Protein AF-A0A3R6ZHD9-F1 (afdb_monomer_lite)

Radius of gyration: 26.88 Å; chains: 1; bounding box: 120×59×54 Å

Foldseek 3Di:
DDDDDDDDDDDDDDDDDDDDDPPVPPPPLFWWKWWADPNAIDTFASVQSVQLVPDPDQDWDQGPQRQWTARSPVQFIAGDQDGDDRTGMDTAQKWFQFPVRGIDGFHPVLRVVLVVLVVVDDQVDEFEECFAEEEPRSPRHYDHDDGDDPSRVVNNVSVCPTPDNVPGHTPYMYRGDPVQQDDPPDPDDDDPVDDDPRLQQADAPAEAEQEDDPVLVVCVVVVHPDHLVVVQVVCQVVVSVCCVPPPVVDSYHYHYHYDDCPVVVVVVD

Structure (mmCIF, N/CA/C/O backbone):
data_AF-A0A3R6ZHD9-F1
#
_entry.id   AF-A0A3R6ZHD9-F1
#
loop_
_atom_site.group_PDB
_atom_site.id
_atom_site.type_symbol
_atom_site.label_atom_id
_atom_site.label_alt_id
_atom_site.label_comp_id
_atom_site.label_asym_id
_atom_site.label_entity_id
_atom_site.label_seq_id
_atom_site.pdbx_PDB_ins_code
_atom_site.Cartn_x
_atom_site.Cartn_y
_atom_site.Cartn_z
_atom_site.occupancy
_atom_site.B_iso_or_equiv
_atom_site.auth_seq_id
_atom_site.auth_comp_id
_atom_site.auth_asym_id
_atom_site.auth_atom_id
_atom_site.pdbx_PDB_model_num
ATOM 1 N N . MET A 1 1 ? 83.302 -43.443 5.321 1.00 40.09 1 MET A N 1
ATOM 2 C CA . MET A 1 1 ? 82.530 -43.043 4.125 1.00 40.09 1 MET A CA 1
ATOM 3 C C . MET A 1 1 ? 81.067 -43.078 4.537 1.00 40.09 1 MET A C 1
ATOM 5 O O . MET A 1 1 ? 80.685 -44.028 5.206 1.00 40.09 1 MET A O 1
ATOM 9 N N . ALA A 1 2 ? 80.362 -41.971 4.329 1.00 42.75 2 ALA A N 1
ATOM 10 C CA . ALA A 1 2 ? 79.193 -41.539 5.094 1.00 42.75 2 ALA A CA 1
ATOM 11 C C . ALA A 1 2 ? 77.931 -42.412 4.933 1.00 42.75 2 ALA A C 1
ATOM 13 O O . ALA A 1 2 ? 77.673 -42.948 3.858 1.00 42.75 2 ALA A O 1
ATOM 14 N N . LEU A 1 3 ? 77.154 -42.490 6.018 1.00 42.88 3 LEU A N 1
ATOM 15 C CA . LEU A 1 3 ? 75.746 -42.896 6.050 1.00 42.88 3 LEU A CA 1
ATOM 16 C C . LEU A 1 3 ? 74.874 -41.751 5.502 1.00 42.88 3 LEU A C 1
ATOM 18 O O . LEU A 1 3 ? 75.178 -40.599 5.823 1.00 42.88 3 LEU A O 1
ATOM 22 N N . PRO A 1 4 ? 73.784 -42.019 4.764 1.00 49.56 4 PRO A N 1
ATOM 23 C CA . PRO A 1 4 ? 72.719 -41.048 4.585 1.00 49.56 4 PRO A CA 1
ATOM 24 C C . PRO A 1 4 ? 71.604 -41.271 5.619 1.00 49.56 4 PRO A C 1
ATOM 26 O O . PRO A 1 4 ? 71.121 -42.387 5.808 1.00 49.56 4 PRO A O 1
ATOM 29 N N . GLU A 1 5 ? 71.219 -40.183 6.284 1.00 42.34 5 GLU A N 1
ATOM 30 C CA . GLU A 1 5 ? 69.957 -40.055 7.011 1.00 42.34 5 GLU A CA 1
ATOM 31 C C . GLU A 1 5 ? 68.801 -39.902 6.014 1.00 42.34 5 GLU A C 1
ATOM 33 O O . GLU A 1 5 ? 68.860 -39.048 5.132 1.00 42.34 5 GLU A O 1
ATOM 38 N N . GLU A 1 6 ? 67.734 -40.682 6.183 1.00 41.25 6 GLU A N 1
ATOM 39 C CA . GLU A 1 6 ? 66.439 -40.432 5.543 1.00 41.25 6 GLU A CA 1
ATOM 40 C C . GLU A 1 6 ? 65.404 -40.182 6.645 1.00 41.25 6 GLU A C 1
ATOM 42 O O . GLU A 1 6 ? 65.188 -41.005 7.539 1.00 41.25 6 GLU A O 1
ATOM 47 N N . GLY A 1 7 ? 64.846 -38.973 6.607 1.00 40.12 7 GLY A N 1
ATOM 48 C CA . GLY A 1 7 ? 64.021 -38.379 7.647 1.00 40.12 7 GLY A CA 1
ATOM 49 C C . GLY A 1 7 ? 62.592 -38.912 7.695 1.00 40.12 7 GLY A C 1
ATOM 50 O O . GLY A 1 7 ? 61.973 -39.243 6.686 1.00 40.12 7 GLY A O 1
ATOM 51 N N . GLY A 1 8 ? 62.050 -38.939 8.912 1.00 36.53 8 GLY A N 1
ATOM 52 C CA . GLY A 1 8 ? 60.644 -39.208 9.176 1.00 36.53 8 GLY A CA 1
ATOM 53 C C . GLY A 1 8 ? 59.749 -38.099 8.624 1.00 36.53 8 GLY A C 1
ATOM 54 O O . GLY A 1 8 ? 59.829 -36.950 9.054 1.00 36.53 8 GLY A O 1
ATOM 55 N N . ALA A 1 9 ? 58.864 -38.462 7.697 1.00 39.62 9 ALA A N 1
ATOM 56 C CA . ALA A 1 9 ? 57.775 -37.608 7.250 1.00 39.62 9 ALA A CA 1
ATOM 57 C C . ALA A 1 9 ? 56.598 -37.718 8.232 1.00 39.62 9 ALA A C 1
ATOM 59 O O . ALA A 1 9 ? 55.962 -38.764 8.374 1.00 39.62 9 ALA A O 1
ATOM 60 N N . THR A 1 10 ? 56.318 -36.618 8.921 1.00 41.25 10 THR A N 1
ATOM 61 C CA . THR A 1 10 ? 55.117 -36.394 9.723 1.00 41.25 10 THR A CA 1
ATOM 62 C C . THR A 1 10 ? 53.888 -36.297 8.813 1.00 41.25 10 THR A C 1
ATOM 64 O O . THR A 1 10 ? 53.831 -35.484 7.893 1.00 41.25 10 THR A O 1
ATOM 67 N N . VAL A 1 11 ? 52.881 -37.134 9.073 1.00 41.12 11 VAL A N 1
ATOM 68 C CA . VAL A 1 11 ? 51.584 -37.105 8.381 1.00 41.12 11 VAL A CA 1
ATOM 69 C C . VAL A 1 11 ? 50.807 -35.871 8.850 1.00 41.12 11 VAL A C 1
ATOM 71 O O . VAL A 1 11 ? 50.281 -35.841 9.961 1.00 41.12 11 VAL A O 1
ATOM 74 N N . GLY A 1 12 ? 50.773 -34.830 8.017 1.00 34.94 12 GLY A N 1
ATOM 75 C CA . GLY A 1 12 ? 49.955 -33.636 8.230 1.00 34.94 12 GLY A CA 1
ATOM 76 C C . GLY A 1 12 ? 48.475 -33.921 7.966 1.00 34.94 12 GLY A C 1
ATOM 77 O O . GLY A 1 12 ? 48.117 -34.451 6.915 1.00 34.94 12 GLY A O 1
ATOM 78 N N . ALA A 1 13 ? 47.619 -33.575 8.927 1.00 41.72 13 ALA A N 1
ATOM 79 C CA . ALA A 1 13 ? 46.166 -33.623 8.788 1.00 41.72 13 ALA A CA 1
ATOM 80 C C . ALA A 1 13 ? 45.682 -32.715 7.632 1.00 41.72 13 ALA A C 1
ATOM 82 O O . ALA A 1 13 ? 46.281 -31.662 7.396 1.00 41.72 13 ALA A O 1
ATOM 83 N N . PRO A 1 14 ? 44.602 -33.084 6.916 1.00 42.72 14 PRO A N 1
ATOM 84 C CA . PRO A 1 14 ? 44.069 -32.262 5.835 1.00 42.72 14 PRO A CA 1
ATOM 85 C C . PRO A 1 14 ? 43.510 -30.938 6.385 1.00 42.72 14 PRO A C 1
ATOM 87 O O . PRO A 1 14 ? 42.954 -30.919 7.488 1.00 42.72 14 PRO A O 1
ATOM 90 N N . PRO A 1 15 ? 43.630 -29.822 5.642 1.00 42.91 15 PRO A N 1
ATOM 91 C CA . PRO A 1 15 ? 43.093 -28.543 6.081 1.00 42.91 15 PRO A CA 1
ATOM 92 C C . PRO A 1 15 ? 41.564 -28.614 6.165 1.00 42.91 15 PRO A C 1
ATOM 94 O O . PRO A 1 15 ? 40.883 -28.944 5.193 1.00 42.91 15 PRO A O 1
ATOM 97 N N . LEU A 1 16 ? 41.040 -28.297 7.351 1.00 42.31 16 LEU A N 1
ATOM 98 C CA . LEU A 1 16 ? 39.618 -28.089 7.608 1.00 42.31 16 LEU A CA 1
ATOM 99 C C . LEU A 1 16 ? 39.090 -27.015 6.651 1.00 42.31 16 LEU A C 1
ATOM 101 O O . LEU A 1 16 ? 39.612 -25.900 6.604 1.00 42.31 16 LEU A O 1
ATOM 105 N N . SER A 1 17 ? 38.065 -27.365 5.875 1.00 43.75 17 SER A N 1
ATOM 106 C CA . SER A 1 17 ? 37.346 -26.426 5.017 1.00 43.75 17 SER A CA 1
ATOM 107 C C . SER A 1 17 ? 36.811 -25.255 5.854 1.00 43.75 17 SER A C 1
ATOM 109 O O . SER A 1 17 ? 36.357 -25.483 6.980 1.00 43.75 17 SER A O 1
ATOM 111 N N . PRO A 1 18 ? 36.848 -24.009 5.346 1.00 49.88 18 PRO A N 1
ATOM 112 C CA . PRO A 1 18 ? 36.269 -22.883 6.064 1.00 49.88 18 PRO A CA 1
ATOM 113 C C . PRO A 1 18 ? 34.772 -23.138 6.310 1.00 49.88 18 PRO A C 1
ATOM 115 O O . PRO A 1 18 ? 34.117 -23.751 5.459 1.00 49.88 18 PRO A O 1
ATOM 118 N N . PRO A 1 19 ? 34.221 -22.703 7.461 1.00 42.06 19 PRO A N 1
ATOM 119 C CA . PRO A 1 19 ? 32.799 -22.831 7.737 1.00 42.06 19 PRO A CA 1
ATOM 120 C C . PRO A 1 19 ? 32.032 -22.178 6.595 1.00 42.06 19 PRO A C 1
ATOM 122 O O . PRO A 1 19 ? 32.333 -21.045 6.213 1.00 42.06 19 PRO A O 1
ATOM 125 N N . GLY A 1 20 ? 31.104 -22.950 6.024 1.00 36.59 20 GLY A N 1
ATOM 126 C CA . GLY A 1 20 ? 30.320 -22.560 4.867 1.00 36.59 20 GLY A CA 1
ATOM 127 C C . GLY A 1 20 ? 29.834 -21.133 5.033 1.00 36.59 20 GLY A C 1
ATOM 128 O O . GLY A 1 20 ? 29.169 -20.805 6.016 1.00 36.59 20 GLY A O 1
ATOM 129 N N . THR A 1 21 ? 30.206 -20.280 4.080 1.00 38.03 21 THR A N 1
ATOM 130 C CA . THR A 1 21 ? 29.507 -19.027 3.857 1.00 38.03 21 THR A CA 1
ATOM 131 C C . THR A 1 21 ? 28.039 -19.397 3.786 1.00 38.03 21 THR A C 1
ATOM 133 O O . THR A 1 21 ? 27.615 -20.084 2.858 1.00 38.03 21 THR A O 1
ATOM 136 N N . VAL A 1 22 ? 27.285 -19.013 4.814 1.00 39.31 22 VAL A N 1
ATOM 137 C CA . VAL A 1 22 ? 25.837 -18.981 4.729 1.00 39.31 22 VAL A CA 1
ATOM 138 C C . VAL A 1 22 ? 25.586 -18.042 3.563 1.00 39.31 22 VAL A C 1
ATOM 140 O O . VAL A 1 22 ? 25.806 -16.835 3.673 1.00 39.31 22 VAL A O 1
ATOM 143 N N . VAL A 1 23 ? 25.265 -18.611 2.403 1.00 36.34 23 VAL A N 1
ATOM 144 C CA . VAL A 1 23 ? 24.613 -17.862 1.342 1.00 36.34 23 VAL A CA 1
ATOM 145 C C . VAL A 1 23 ? 23.370 -17.340 2.035 1.00 36.34 23 VAL A C 1
ATOM 147 O O . VAL A 1 23 ? 22.510 -18.127 2.426 1.00 36.34 23 VAL A O 1
ATOM 150 N N . VAL A 1 24 ? 23.378 -16.046 2.358 1.00 36.00 24 VAL A N 1
ATOM 151 C CA . VAL A 1 24 ? 22.202 -15.364 2.883 1.00 36.00 24 VAL A CA 1
ATOM 152 C C . VAL A 1 24 ? 21.178 -15.540 1.782 1.00 36.00 24 VAL A C 1
ATOM 154 O O . VAL A 1 24 ? 21.336 -14.978 0.699 1.00 36.00 24 VAL A O 1
ATOM 157 N N . ASP A 1 25 ? 20.252 -16.461 2.030 1.00 35.00 25 ASP A N 1
ATOM 158 C CA . ASP A 1 25 ? 19.250 -16.864 1.067 1.00 35.00 25 ASP A CA 1
ATOM 159 C C . ASP A 1 25 ? 18.494 -15.613 0.622 1.00 35.00 25 ASP A C 1
ATOM 161 O O . ASP A 1 25 ? 18.235 -14.709 1.427 1.00 35.00 25 ASP A O 1
ATOM 165 N N . ASP A 1 26 ? 18.266 -15.561 -0.685 1.00 40.88 26 ASP A N 1
ATOM 166 C CA . ASP A 1 26 ? 17.696 -14.467 -1.462 1.00 40.88 26 ASP A CA 1
ATOM 167 C C . ASP A 1 26 ? 16.631 -13.735 -0.638 1.00 40.88 26 ASP A C 1
ATOM 169 O O . ASP A 1 26 ? 15.675 -14.354 -0.164 1.00 40.88 26 ASP A O 1
ATOM 173 N N . THR A 1 27 ? 16.796 -12.424 -0.414 1.00 48.38 27 THR A N 1
ATOM 174 C CA . THR A 1 27 ? 15.721 -11.615 0.166 1.00 48.38 27 THR A CA 1
ATOM 175 C C . THR A 1 27 ? 14.484 -11.899 -0.664 1.00 48.38 27 THR A C 1
ATOM 177 O O . THR A 1 27 ? 14.448 -11.496 -1.825 1.00 48.38 27 THR A O 1
ATOM 180 N N . SER A 1 28 ? 13.518 -12.625 -0.092 1.00 56.25 28 SER A N 1
ATOM 181 C CA . SER A 1 28 ? 12.279 -12.987 -0.771 1.00 56.25 28 SER A CA 1
ATOM 182 C C . SER A 1 28 ? 11.785 -11.766 -1.540 1.00 56.25 28 SER A C 1
ATOM 184 O O . SER A 1 28 ? 11.599 -10.686 -0.969 1.00 56.25 28 SER A O 1
ATOM 186 N N . LYS A 1 29 ? 11.688 -11.904 -2.863 1.00 82.19 29 LYS A N 1
ATOM 187 C CA . LYS A 1 29 ? 11.226 -10.850 -3.767 1.00 82.19 29 LYS A CA 1
ATOM 188 C C . LYS A 1 29 ? 9.734 -10.679 -3.538 1.00 82.19 29 LYS A C 1
ATOM 190 O O . LYS A 1 29 ? 8.919 -11.299 -4.213 1.00 82.19 29 LYS A O 1
ATOM 195 N N . VAL A 1 30 ? 9.382 -9.918 -2.507 1.00 90.44 30 VAL A N 1
ATOM 196 C CA . VAL A 1 30 ? 7.988 -9.725 -2.110 1.00 90.44 30 VAL A CA 1
ATOM 197 C C . VAL A 1 30 ? 7.333 -8.744 -3.059 1.00 90.44 30 VAL A C 1
ATOM 199 O O . VAL A 1 30 ? 7.844 -7.644 -3.278 1.00 90.44 30 VAL A O 1
ATOM 202 N N . ILE A 1 31 ? 6.187 -9.142 -3.602 1.00 93.81 31 ILE A N 1
ATOM 203 C CA . ILE A 1 31 ? 5.386 -8.273 -4.451 1.00 93.81 31 ILE A CA 1
ATOM 204 C C . ILE A 1 31 ? 4.483 -7.402 -3.574 1.00 93.81 31 ILE A C 1
ATOM 206 O O . ILE A 1 31 ? 3.742 -7.932 -2.747 1.00 93.81 31 ILE A O 1
ATOM 210 N N . PRO A 1 32 ? 4.541 -6.070 -3.718 1.00 95.06 32 PRO A N 1
ATOM 211 C CA . PRO A 1 32 ? 3.677 -5.164 -2.978 1.00 95.06 32 PRO A CA 1
ATOM 212 C C . PRO A 1 32 ? 2.191 -5.382 -3.259 1.00 95.06 32 PRO A C 1
ATOM 214 O O . PRO A 1 32 ? 1.739 -5.408 -4.403 1.00 95.06 32 PRO A O 1
ATOM 217 N N . TRP A 1 33 ? 1.418 -5.420 -2.182 1.00 96.56 33 TRP A N 1
ATOM 218 C CA . TRP A 1 33 ? -0.020 -5.204 -2.208 1.00 96.56 33 TRP A CA 1
ATOM 219 C C . TRP A 1 33 ? -0.332 -3.848 -1.589 1.00 96.56 33 TRP A C 1
ATOM 221 O O . TRP A 1 33 ? 0.323 -3.411 -0.637 1.00 96.56 33 TRP A O 1
ATOM 231 N N . ALA A 1 34 ? -1.347 -3.180 -2.118 1.00 96.56 34 ALA A N 1
ATOM 232 C CA . ALA A 1 34 ? -1.772 -1.871 -1.659 1.00 96.56 34 ALA A CA 1
ATOM 233 C C . ALA A 1 34 ? -3.292 -1.761 -1.627 1.00 96.56 34 ALA A C 1
ATOM 235 O O . ALA A 1 34 ? -3.985 -2.455 -2.366 1.00 96.56 34 ALA A O 1
ATOM 236 N N . TYR A 1 35 ? -3.815 -0.846 -0.821 1.00 96.62 35 TYR A N 1
ATOM 237 C CA . TYR A 1 35 ? -5.236 -0.514 -0.812 1.00 96.62 35 TYR A CA 1
ATOM 238 C C . TYR A 1 35 ? -5.459 0.994 -0.820 1.00 96.62 35 TYR A C 1
ATOM 240 O O . TYR A 1 35 ? -4.603 1.761 -0.368 1.00 96.62 35 TYR A O 1
ATOM 248 N N . MET A 1 36 ? -6.604 1.426 -1.354 1.00 94.31 36 MET A N 1
ATOM 249 C CA . MET A 1 36 ? -6.955 2.843 -1.434 1.00 94.31 36 MET A CA 1
ATOM 250 C C . MET A 1 36 ? -8.041 3.196 -0.425 1.00 94.31 36 MET A C 1
ATOM 252 O O . MET A 1 36 ? -9.186 2.782 -0.565 1.00 94.31 36 MET A O 1
ATOM 256 N N . ARG A 1 37 ? -7.719 4.041 0.549 1.00 91.94 37 ARG A N 1
ATOM 257 C CA . ARG A 1 37 ? -8.674 4.533 1.545 1.00 91.94 37 ARG A CA 1
ATOM 258 C C . ARG A 1 37 ? -8.771 6.045 1.441 1.00 91.94 37 ARG A C 1
ATOM 260 O O . ARG A 1 37 ? -7.761 6.735 1.519 1.00 91.94 37 ARG A O 1
ATOM 267 N N . LYS A 1 38 ? -9.991 6.562 1.263 1.00 88.56 38 LYS A N 1
ATOM 268 C CA . LYS A 1 38 ? -10.277 8.011 1.185 1.00 88.56 38 LYS A CA 1
ATOM 269 C C . LYS A 1 38 ? -9.363 8.771 0.201 1.00 88.56 38 LYS A C 1
ATOM 271 O O . LYS A 1 38 ? -8.919 9.879 0.475 1.00 88.56 38 LYS A O 1
ATOM 276 N N . GLY A 1 39 ? -9.077 8.161 -0.952 1.00 89.12 39 GLY A N 1
ATOM 277 C CA . GLY A 1 39 ? -8.246 8.757 -2.007 1.00 89.12 39 GLY A CA 1
ATOM 278 C C . GLY A 1 39 ? -6.732 8.685 -1.773 1.00 89.12 39 GLY A C 1
ATOM 279 O O . GLY A 1 39 ? -5.974 9.214 -2.587 1.00 89.12 39 GLY A O 1
ATOM 280 N N . GLU A 1 40 ? -6.277 8.023 -0.708 1.00 90.12 40 GLU A N 1
ATOM 281 C CA . GLU A 1 40 ? -4.859 7.775 -0.443 1.00 90.12 40 GLU A CA 1
ATOM 282 C C . GLU A 1 40 ? -4.515 6.286 -0.555 1.00 90.12 40 GLU A C 1
ATOM 284 O O . GLU A 1 40 ? -5.308 5.421 -0.183 1.00 90.12 40 GLU A O 1
ATOM 289 N N . TRP A 1 41 ? -3.324 5.998 -1.085 1.00 93.56 41 TRP A N 1
ATOM 290 C CA . TRP A 1 41 ? -2.797 4.642 -1.228 1.00 93.56 41 TRP A CA 1
ATOM 291 C C . TRP A 1 41 ? -1.924 4.259 -0.039 1.00 93.56 41 TRP A C 1
ATOM 293 O O . TRP A 1 41 ? -1.040 5.017 0.365 1.00 93.56 41 TRP A O 1
ATOM 303 N N . PHE A 1 42 ? -2.129 3.043 0.453 1.00 93.56 42 PHE A N 1
ATOM 304 C CA . PHE A 1 42 ? -1.379 2.456 1.553 1.00 93.56 42 PHE A CA 1
ATOM 305 C C . PHE A 1 42 ? -0.796 1.122 1.096 1.00 93.56 42 PHE A C 1
ATOM 307 O O . PHE A 1 42 ? -1.534 0.252 0.638 1.00 93.56 42 PHE A O 1
ATOM 314 N N . ILE A 1 43 ? 0.525 0.971 1.200 1.00 94.81 43 ILE A N 1
ATOM 315 C CA . ILE A 1 43 ? 1.213 -0.298 0.932 1.00 94.81 43 ILE A CA 1
ATOM 316 C C . ILE A 1 43 ? 1.154 -1.145 2.203 1.00 94.81 43 ILE A C 1
ATOM 318 O O . ILE A 1 43 ? 1.479 -0.644 3.284 1.00 94.81 43 ILE A O 1
ATOM 322 N N . PHE A 1 44 ? 0.756 -2.409 2.082 1.00 94.69 44 PHE A N 1
ATOM 323 C CA . PHE A 1 44 ? 0.740 -3.332 3.213 1.00 94.69 44 PHE A CA 1
ATOM 324 C C . PHE A 1 44 ? 2.163 -3.643 3.710 1.00 94.69 44 PHE A C 1
ATOM 326 O O . PHE A 1 44 ? 3.175 -3.363 3.055 1.00 94.69 44 PHE A O 1
ATOM 333 N N . SER A 1 45 ? 2.262 -4.212 4.914 1.00 91.62 45 SER A N 1
ATOM 334 C CA . SER A 1 45 ? 3.558 -4.656 5.432 1.00 91.62 45 SER A CA 1
ATOM 335 C C . SER A 1 45 ? 4.136 -5.790 4.574 1.00 91.62 45 SER A C 1
ATOM 337 O O . SER A 1 45 ? 3.398 -6.452 3.844 1.00 91.62 45 SER A O 1
ATOM 339 N N . LYS A 1 46 ? 5.456 -6.014 4.655 1.00 91.25 46 LYS A N 1
ATOM 340 C CA . LYS A 1 46 ? 6.126 -7.087 3.901 1.00 91.25 46 LYS A CA 1
ATOM 341 C C . LYS A 1 46 ? 5.476 -8.449 4.183 1.00 91.25 46 LYS A C 1
ATOM 343 O O . LYS A 1 46 ? 5.127 -9.153 3.246 1.00 91.25 46 LYS A O 1
ATOM 348 N N . GLU A 1 47 ? 5.254 -8.749 5.462 1.00 91.12 47 GLU A N 1
ATOM 349 C CA . GLU A 1 47 ? 4.612 -9.982 5.936 1.00 91.12 47 GLU A CA 1
ATOM 350 C C . GLU A 1 47 ? 3.180 -10.121 5.401 1.00 91.12 47 GLU A C 1
ATOM 352 O O . GLU A 1 47 ? 2.811 -11.163 4.867 1.00 91.12 47 GLU A O 1
ATOM 357 N N . ASP A 1 48 ? 2.375 -9.056 5.484 1.00 94.06 48 ASP A N 1
ATOM 358 C CA . ASP A 1 48 ? 1.008 -9.095 4.956 1.00 94.06 48 ASP A CA 1
ATOM 359 C C . ASP A 1 48 ? 1.020 -9.327 3.432 1.00 94.06 48 ASP A C 1
ATOM 361 O O . ASP A 1 48 ? 0.210 -10.097 2.928 1.00 94.06 48 ASP A O 1
ATOM 365 N N . CYS A 1 49 ? 1.957 -8.723 2.691 1.00 95.19 49 CYS A N 1
ATOM 366 C CA . CYS A 1 49 ? 2.102 -8.954 1.249 1.00 95.19 49 CYS A CA 1
ATOM 367 C C . CYS A 1 49 ? 2.501 -10.401 0.924 1.00 95.19 49 CYS A C 1
ATOM 369 O O . CYS A 1 49 ? 1.963 -10.980 -0.016 1.00 95.19 49 CYS A O 1
ATOM 371 N N . GLU A 1 50 ? 3.405 -11.004 1.701 1.00 93.31 50 GLU A N 1
ATOM 372 C CA . GLU A 1 50 ? 3.770 -12.421 1.563 1.00 93.31 50 GLU A CA 1
ATOM 373 C C . GLU A 1 50 ? 2.560 -13.333 1.809 1.00 93.31 50 GLU A C 1
ATOM 375 O O . GLU A 1 50 ? 2.308 -14.250 1.026 1.00 93.31 50 GLU A O 1
ATOM 380 N N . ASN A 1 51 ? 1.761 -13.040 2.839 1.00 93.38 51 ASN A N 1
ATOM 381 C CA . ASN A 1 51 ? 0.539 -13.785 3.147 1.00 93.38 51 ASN A CA 1
ATOM 382 C C . ASN A 1 51 ? -0.523 -13.644 2.045 1.00 93.38 51 ASN A C 1
ATOM 384 O O . ASN A 1 51 ? -1.200 -14.618 1.709 1.00 93.38 51 ASN A O 1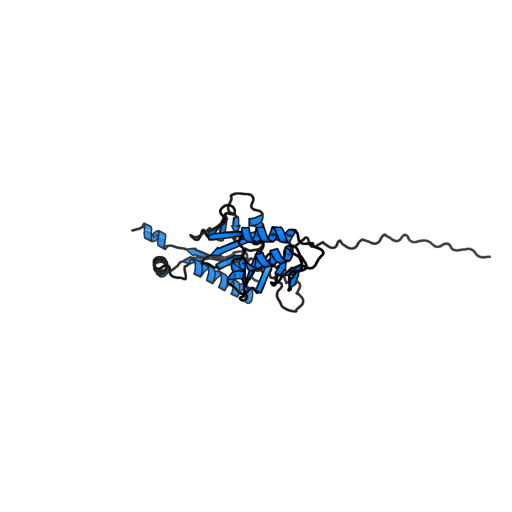
ATOM 388 N N . LEU A 1 52 ? -0.656 -12.449 1.463 1.00 95.12 52 LEU A N 1
ATOM 389 C CA . LEU A 1 52 ? -1.566 -12.187 0.347 1.00 95.12 52 LEU A CA 1
ATOM 390 C C . LEU A 1 52 ? -1.145 -12.936 -0.922 1.00 95.12 52 LEU A C 1
ATOM 392 O O . LEU A 1 52 ? -1.986 -13.588 -1.536 1.00 95.12 52 LEU A O 1
ATOM 396 N N . GLU A 1 53 ? 0.144 -12.915 -1.283 1.00 93.75 53 GLU A N 1
ATOM 397 C CA . GLU A 1 53 ? 0.674 -13.695 -2.416 1.00 93.75 53 GLU A CA 1
ATOM 398 C C . GLU A 1 53 ? 0.535 -15.208 -2.199 1.00 93.75 53 GLU A C 1
ATOM 400 O O . GLU A 1 53 ? 0.280 -15.959 -3.141 1.00 93.75 53 GLU A O 1
ATOM 405 N N . ALA A 1 54 ? 0.692 -15.679 -0.959 1.00 91.81 54 ALA A N 1
ATOM 406 C CA . ALA A 1 54 ? 0.553 -17.091 -0.619 1.00 91.81 54 ALA A CA 1
ATOM 407 C C . ALA A 1 54 ? -0.909 -17.572 -0.592 1.00 91.81 54 ALA A C 1
ATOM 409 O O . ALA A 1 54 ? -1.151 -18.783 -0.533 1.00 91.81 54 ALA A O 1
ATOM 410 N N . CYS A 1 55 ? -1.889 -16.663 -0.637 1.00 90.50 55 CYS A N 1
ATOM 411 C CA . CYS A 1 55 ? -3.299 -17.015 -0.575 1.00 90.50 55 CYS A CA 1
ATOM 412 C C . CYS A 1 55 ? -3.745 -17.757 -1.844 1.00 90.50 55 CYS A C 1
ATOM 414 O O . CYS A 1 55 ? -3.810 -17.201 -2.938 1.00 90.50 55 CYS A O 1
ATOM 416 N N . ARG A 1 56 ? -4.086 -19.041 -1.691 1.00 77.44 56 ARG A N 1
ATOM 417 C CA . ARG A 1 56 ? -4.587 -19.910 -2.775 1.00 77.44 56 ARG A CA 1
ATOM 418 C C . ARG A 1 56 ? -6.101 -20.127 -2.731 1.00 77.44 56 ARG A C 1
ATOM 420 O O . ARG A 1 56 ? -6.642 -20.846 -3.568 1.00 77.44 56 ARG A O 1
ATOM 427 N N . ASN A 1 57 ? -6.775 -19.539 -1.743 1.00 75.25 57 ASN A N 1
ATOM 428 C CA . ASN A 1 57 ? -8.156 -19.849 -1.383 1.00 75.25 57 ASN A CA 1
ATOM 429 C C . ASN A 1 57 ? -9.054 -18.619 -1.594 1.00 75.25 57 ASN A C 1
ATOM 431 O O . ASN A 1 57 ? -8.575 -17.495 -1.668 1.00 75.25 57 ASN A O 1
ATOM 435 N N . VAL A 1 58 ? -10.376 -18.817 -1.600 1.00 77.81 58 VAL A N 1
ATOM 436 C CA . VAL A 1 58 ? -11.368 -17.716 -1.577 1.00 77.81 58 VAL A CA 1
ATOM 437 C C . VAL A 1 58 ? -11.508 -17.106 -0.167 1.00 77.81 58 VAL A C 1
ATOM 439 O O . VAL A 1 58 ? -12.273 -16.174 0.042 1.00 77.81 58 VAL A O 1
ATOM 442 N N . MET A 1 59 ? -10.791 -17.636 0.829 1.00 87.81 59 MET A N 1
ATOM 443 C CA . MET A 1 59 ? -10.874 -17.135 2.201 1.00 87.81 59 MET A CA 1
ATOM 444 C C . MET A 1 59 ? -10.167 -15.780 2.332 1.00 87.81 59 MET A C 1
ATOM 446 O O . MET A 1 59 ? -9.044 -15.648 1.835 1.00 87.81 59 MET A O 1
ATOM 450 N N . PRO A 1 60 ? -10.782 -14.798 3.017 1.00 93.00 60 PRO A N 1
ATOM 451 C CA . PRO A 1 60 ? -10.131 -13.530 3.306 1.00 93.00 60 PRO A CA 1
ATOM 452 C C . PRO A 1 60 ? -8.837 -13.716 4.104 1.00 93.00 60 PRO A C 1
ATOM 454 O O . PRO A 1 60 ? -8.742 -14.578 4.981 1.00 93.00 60 PRO A O 1
ATOM 457 N N . VAL A 1 61 ? -7.842 -12.886 3.803 1.00 95.88 61 VAL A N 1
ATOM 458 C CA . VAL A 1 61 ? -6.570 -12.833 4.527 1.00 95.88 61 VAL A CA 1
ATOM 459 C C . VAL A 1 61 ? -6.631 -11.681 5.512 1.00 95.88 61 VAL A C 1
ATOM 461 O O . VAL A 1 61 ? -6.837 -10.534 5.122 1.00 95.88 61 VAL A O 1
ATOM 464 N N . VAL A 1 62 ? -6.433 -11.977 6.791 1.00 95.19 62 VAL A N 1
ATOM 465 C CA . VAL A 1 62 ? -6.354 -10.951 7.828 1.00 95.19 62 VAL A CA 1
ATOM 466 C C . VAL A 1 62 ? -4.991 -10.259 7.749 1.00 95.19 62 VAL A C 1
ATOM 468 O O . VAL A 1 62 ? -3.953 -10.916 7.758 1.00 95.19 62 VAL A O 1
ATOM 471 N N . VAL A 1 63 ? -4.999 -8.932 7.674 1.00 93.50 63 VAL A N 1
ATOM 472 C CA . VAL A 1 63 ? -3.815 -8.080 7.512 1.00 93.50 63 VAL A CA 1
ATOM 473 C C . VAL A 1 63 ? -3.825 -6.946 8.535 1.00 93.50 63 VAL A C 1
ATOM 475 O O . VAL A 1 63 ? -4.766 -6.792 9.318 1.00 93.50 63 VAL A O 1
ATOM 478 N N . ASP A 1 64 ? -2.759 -6.143 8.555 1.00 90.06 64 ASP A N 1
ATOM 479 C CA . ASP A 1 64 ? -2.665 -4.956 9.409 1.00 90.06 64 ASP A CA 1
ATOM 480 C C . ASP A 1 64 ? -2.923 -5.284 10.897 1.00 90.06 64 ASP A C 1
ATOM 482 O O . ASP A 1 64 ? -3.727 -4.651 11.576 1.00 90.06 64 ASP A O 1
ATOM 486 N N . GLN A 1 65 ? -2.249 -6.325 11.404 1.00 86.00 65 GLN A N 1
ATOM 487 C CA . GLN A 1 65 ? -2.366 -6.829 12.785 1.00 86.00 65 GLN A CA 1
ATOM 488 C C . GLN A 1 65 ? -3.794 -7.215 13.214 1.00 86.00 65 GLN A C 1
ATOM 490 O O . GLN A 1 65 ? -4.172 -7.013 14.366 1.00 86.00 65 GLN A O 1
ATOM 495 N N . GLY A 1 66 ? -4.611 -7.751 12.308 1.00 90.12 66 GLY A N 1
ATOM 496 C CA . GLY A 1 66 ? -5.966 -8.181 12.667 1.00 90.12 66 GLY A CA 1
ATOM 497 C C . GLY A 1 66 ? -7.055 -7.163 12.364 1.00 90.12 66 GLY A C 1
ATOM 498 O O . GLY A 1 66 ? -8.232 -7.491 12.455 1.00 90.12 66 GLY A O 1
ATOM 499 N N . ARG A 1 67 ? -6.684 -5.924 12.028 1.00 92.19 67 ARG A N 1
ATOM 500 C CA . ARG A 1 67 ? -7.642 -4.825 11.859 1.00 92.19 67 ARG A CA 1
ATOM 501 C C . ARG A 1 67 ? -8.451 -4.933 10.582 1.00 92.19 67 ARG A C 1
ATOM 503 O O . ARG A 1 67 ? -9.607 -4.513 10.557 1.00 92.19 67 ARG A O 1
ATOM 510 N N . LEU A 1 68 ? -7.817 -5.433 9.530 1.00 95.81 68 LEU A N 1
ATOM 511 C CA . LEU A 1 68 ? -8.364 -5.459 8.188 1.00 95.81 68 LEU A CA 1
ATOM 512 C C . LEU A 1 68 ? -8.367 -6.890 7.663 1.00 95.81 68 LEU A C 1
ATOM 514 O O . LEU A 1 68 ? -7.505 -7.695 8.012 1.00 95.81 68 LEU A O 1
ATOM 518 N N . GLU A 1 69 ? -9.303 -7.183 6.778 1.00 97.00 69 GLU A N 1
ATOM 519 C CA . GLU A 1 69 ? -9.340 -8.417 6.008 1.00 97.00 69 GLU A CA 1
ATOM 520 C C . GLU A 1 69 ? -9.384 -8.096 4.520 1.00 97.00 69 GLU A C 1
ATOM 522 O O . GLU A 1 69 ? -10.100 -7.194 4.082 1.00 97.00 69 GLU A O 1
ATOM 527 N N . VAL A 1 70 ? -8.587 -8.818 3.740 1.00 97.62 70 VAL A N 1
ATOM 528 C CA . VAL A 1 70 ? -8.491 -8.661 2.291 1.00 97.62 70 VAL A CA 1
ATOM 529 C C . VAL A 1 70 ? -9.120 -9.864 1.615 1.00 97.62 70 VAL A C 1
ATOM 531 O O . VAL A 1 70 ? -8.668 -10.997 1.789 1.00 97.62 70 VAL A O 1
ATOM 534 N N . SER A 1 71 ? -10.113 -9.606 0.771 1.00 95.75 71 SER A N 1
ATOM 535 C CA . SER A 1 71 ? -10.586 -10.575 -0.209 1.00 95.75 71 SER A CA 1
ATOM 536 C C . SER A 1 71 ? -9.713 -10.478 -1.459 1.00 95.75 71 SER A C 1
ATOM 538 O O . SER A 1 71 ? -9.857 -9.570 -2.280 1.00 95.75 71 SER A O 1
ATOM 540 N N . VAL A 1 72 ? -8.783 -11.425 -1.609 1.00 94.69 72 VAL A N 1
ATOM 541 C CA . VAL A 1 72 ? -7.872 -11.490 -2.768 1.00 94.69 72 VAL A CA 1
ATOM 542 C C . VAL A 1 72 ? -8.650 -11.696 -4.072 1.00 94.69 72 VAL A C 1
ATOM 544 O O . VAL A 1 72 ? -8.291 -11.132 -5.103 1.00 94.69 72 VAL A O 1
ATOM 547 N N . HIS A 1 73 ? -9.743 -12.464 -4.027 1.00 92.56 73 HIS A N 1
ATOM 548 C CA . HIS A 1 73 ? -10.594 -12.698 -5.193 1.00 92.56 73 HIS A CA 1
ATOM 549 C C . HIS A 1 73 ? -11.365 -11.439 -5.608 1.00 92.56 73 HIS A C 1
ATOM 551 O O . HIS A 1 73 ? -11.356 -11.075 -6.781 1.00 92.56 73 HIS A O 1
ATOM 557 N N . GLU A 1 74 ? -12.001 -10.761 -4.650 1.00 94.19 74 GLU A N 1
ATOM 558 C CA . GLU A 1 74 ? -12.833 -9.584 -4.933 1.00 94.19 74 GLU A CA 1
ATOM 559 C C . GLU A 1 74 ? -12.021 -8.294 -5.081 1.00 94.19 74 GLU A C 1
ATOM 561 O O . GLU A 1 74 ? -12.561 -7.284 -5.525 1.00 94.19 74 GLU A O 1
ATOM 566 N N . ARG A 1 75 ? -10.725 -8.322 -4.743 1.00 95.38 75 ARG A N 1
ATOM 567 C CA . ARG A 1 75 ? -9.834 -7.151 -4.740 1.00 95.38 75 ARG A CA 1
ATOM 568 C C . ARG A 1 75 ? -10.343 -6.047 -3.821 1.00 95.38 75 ARG A C 1
ATOM 570 O O . ARG A 1 75 ? -10.308 -4.863 -4.159 1.00 95.38 75 ARG A O 1
ATOM 577 N N . THR A 1 76 ? -10.785 -6.445 -2.634 1.00 96.88 76 THR A N 1
ATOM 578 C CA . THR A 1 76 ? -11.342 -5.547 -1.623 1.00 96.88 76 THR A CA 1
ATOM 579 C C . THR A 1 76 ? -10.688 -5.750 -0.263 1.00 96.88 76 THR A C 1
ATOM 581 O O . THR A 1 76 ? -10.206 -6.835 0.058 1.00 96.88 76 THR A O 1
ATOM 584 N N . VAL A 1 77 ? -10.667 -4.687 0.541 1.00 97.44 77 VAL A N 1
ATOM 585 C CA . VAL A 1 77 ? -10.301 -4.724 1.958 1.00 97.44 77 VAL A CA 1
ATOM 586 C C . VAL A 1 77 ? -11.396 -4.081 2.796 1.00 97.44 77 VAL A C 1
ATOM 588 O O . VAL A 1 77 ? -11.907 -3.016 2.440 1.00 97.44 77 VAL A O 1
ATOM 591 N N . SER A 1 78 ? -11.717 -4.710 3.919 1.00 97.06 78 SER A N 1
ATOM 592 C CA . SER A 1 78 ? -12.706 -4.232 4.885 1.00 97.06 78 SER A CA 1
ATOM 593 C C . SER A 1 78 ? -12.135 -4.294 6.294 1.00 97.06 78 SER A C 1
ATOM 595 O O . SER A 1 78 ? -11.208 -5.056 6.569 1.00 97.06 78 SER A O 1
ATOM 597 N N . ALA A 1 79 ? -12.668 -3.475 7.194 1.00 96.25 79 ALA A N 1
ATOM 598 C CA . ALA A 1 79 ? -12.334 -3.587 8.605 1.00 96.25 79 ALA A CA 1
ATOM 599 C C . ALA A 1 79 ? -13.027 -4.795 9.249 1.00 96.25 79 ALA A C 1
ATOM 601 O O . ALA A 1 79 ? -14.181 -5.090 8.951 1.00 96.25 79 ALA A O 1
ATOM 602 N N . VAL A 1 80 ? -12.324 -5.462 10.166 1.00 95.38 80 VAL A N 1
ATOM 603 C CA . VAL A 1 80 ? -12.819 -6.664 10.860 1.00 95.38 80 VAL A CA 1
ATOM 604 C C . VAL A 1 80 ? -13.735 -6.296 12.029 1.00 95.38 80 VAL A C 1
ATOM 606 O O . VAL A 1 80 ? -14.759 -6.933 12.258 1.00 95.38 80 VAL A O 1
ATOM 609 N N . PHE A 1 81 ? -13.373 -5.256 12.788 1.00 92.81 81 PHE A N 1
ATOM 610 C CA . PHE A 1 81 ? -14.037 -4.918 14.055 1.00 92.81 81 PHE A CA 1
ATOM 611 C C . PHE A 1 81 ? -14.976 -3.706 13.975 1.00 92.81 81 PHE A C 1
ATOM 613 O O . PHE A 1 81 ? -15.641 -3.386 14.957 1.00 92.81 81 PHE A O 1
ATOM 620 N N . TRP A 1 82 ? -15.029 -3.007 12.838 1.00 92.50 82 TRP A N 1
ATOM 621 C CA . TRP A 1 82 ? -15.908 -1.854 12.624 1.00 92.50 82 TRP A CA 1
ATOM 622 C C . TRP A 1 82 ? -16.415 -1.802 11.185 1.00 92.50 82 TRP A C 1
ATOM 624 O O . TRP A 1 82 ? -15.902 -2.484 10.304 1.00 92.50 82 TRP A O 1
ATOM 634 N N . LYS A 1 83 ? -17.431 -0.972 10.933 1.00 88.75 83 LYS A N 1
ATOM 635 C CA . LYS A 1 83 ? -17.970 -0.763 9.585 1.00 88.75 83 LYS A CA 1
ATOM 636 C C . LYS A 1 83 ? -17.078 0.207 8.815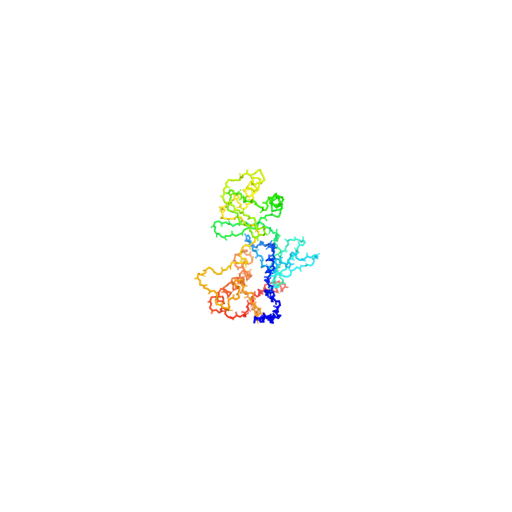 1.00 88.75 83 LYS A C 1
ATOM 638 O O . LYS A 1 83 ? -17.160 1.419 9.003 1.00 88.75 83 LYS A O 1
ATOM 643 N N . GLU A 1 84 ? -16.226 -0.324 7.952 1.00 89.75 84 GLU A N 1
ATOM 644 C CA . GLU A 1 84 ? -15.438 0.463 7.009 1.00 89.75 84 GLU A CA 1
ATOM 645 C C . GLU A 1 84 ? -15.020 -0.390 5.805 1.00 89.75 84 GLU A C 1
ATOM 647 O O . GLU A 1 84 ? -14.679 -1.562 5.955 1.00 89.75 84 GLU A O 1
ATOM 652 N N . GLY A 1 85 ? -15.019 0.226 4.619 1.00 91.12 85 GLY A N 1
ATOM 653 C CA . GLY A 1 85 ? -14.834 -0.469 3.349 1.00 91.12 85 GLY A CA 1
ATOM 654 C C . GLY A 1 85 ? -16.168 -0.947 2.751 1.00 91.12 85 GLY A C 1
ATOM 655 O O . GLY A 1 85 ? -17.234 -0.530 3.215 1.00 91.12 85 GLY A O 1
ATOM 656 N N . PRO A 1 86 ? -16.130 -1.780 1.700 1.00 96.25 86 PRO A N 1
ATOM 657 C CA . PRO A 1 86 ? -14.924 -2.305 1.066 1.00 96.25 86 PRO A CA 1
ATOM 658 C C . PRO A 1 86 ? -14.157 -1.221 0.298 1.00 96.25 86 PRO A C 1
ATOM 660 O O . PRO A 1 86 ? -14.736 -0.397 -0.409 1.00 96.25 86 PRO A O 1
ATOM 663 N N . TYR A 1 87 ? -12.836 -1.233 0.427 1.00 96.88 87 TYR A N 1
ATOM 664 C CA . TYR A 1 87 ? -11.924 -0.387 -0.339 1.00 96.88 87 TYR A CA 1
ATOM 665 C C . TYR A 1 87 ? -11.169 -1.211 -1.382 1.00 96.88 87 TYR A C 1
ATOM 667 O O . TYR A 1 87 ? -10.884 -2.378 -1.119 1.00 96.88 87 TYR A O 1
ATOM 675 N N . PRO A 1 88 ? -10.812 -0.641 -2.547 1.00 97.38 88 PRO A N 1
ATOM 676 C CA . PRO A 1 88 ? -10.115 -1.390 -3.582 1.00 97.38 88 PRO A CA 1
ATOM 677 C C . PRO A 1 88 ? -8.692 -1.750 -3.144 1.00 97.38 88 PRO A C 1
ATOM 679 O O . PRO A 1 88 ? -7.976 -0.933 -2.553 1.00 97.38 88 PRO A O 1
ATOM 682 N N . VAL A 1 89 ? -8.292 -2.971 -3.487 1.00 97.19 89 VAL A N 1
ATOM 683 C CA . VAL A 1 89 ? -6.971 -3.558 -3.256 1.00 97.19 89 VAL A CA 1
ATOM 684 C C . VAL A 1 89 ? -6.320 -3.865 -4.596 1.00 97.19 89 VAL A C 1
ATOM 686 O O . VAL A 1 89 ? -6.976 -4.326 -5.526 1.00 97.19 89 VAL A O 1
ATOM 689 N N . ILE A 1 90 ? -5.017 -3.641 -4.687 1.00 96.62 90 ILE A N 1
ATOM 690 C CA . ILE A 1 90 ? -4.230 -3.892 -5.885 1.00 96.62 90 ILE A CA 1
ATOM 691 C C . ILE A 1 90 ? -2.944 -4.636 -5.532 1.00 96.62 90 ILE A C 1
ATOM 693 O O . ILE A 1 90 ? -2.267 -4.306 -4.557 1.00 96.62 90 ILE A O 1
ATOM 697 N N . ARG A 1 91 ? -2.606 -5.630 -6.348 1.00 95.62 91 ARG A N 1
ATOM 698 C CA . ARG A 1 91 ? -1.286 -6.260 -6.391 1.00 95.62 91 ARG A CA 1
ATOM 699 C C . ARG A 1 91 ? -0.448 -5.475 -7.385 1.00 95.62 91 ARG A C 1
ATOM 701 O O . ARG A 1 91 ? -0.894 -5.270 -8.502 1.00 95.62 91 ARG A O 1
ATOM 708 N N . THR A 1 92 ? 0.763 -5.049 -7.062 1.00 94.00 92 THR A N 1
ATOM 709 C CA . THR A 1 92 ? 1.577 -4.353 -8.064 1.00 94.00 92 THR A CA 1
ATOM 710 C C . THR A 1 92 ? 3.056 -4.622 -7.897 1.00 94.00 92 THR A C 1
ATOM 712 O O . THR A 1 92 ? 3.574 -4.685 -6.790 1.00 94.00 92 THR A O 1
ATOM 715 N N . GLU A 1 93 ? 3.749 -4.742 -9.021 1.00 95.06 93 GLU A N 1
ATOM 716 C CA . GLU A 1 93 ? 5.207 -4.872 -9.064 1.00 95.06 93 GLU A CA 1
ATOM 717 C C . GLU A 1 93 ? 5.874 -3.525 -9.347 1.00 95.06 93 GLU A C 1
ATOM 719 O O . GLU A 1 93 ? 7.073 -3.377 -9.139 1.00 95.06 93 GLU A O 1
ATOM 724 N N . TRP A 1 94 ? 5.097 -2.528 -9.777 1.00 96.62 94 TRP A N 1
ATOM 725 C CA . TRP A 1 94 ? 5.600 -1.234 -10.211 1.00 96.62 94 TRP A CA 1
ATOM 726 C C . TRP A 1 94 ? 4.961 -0.101 -9.427 1.00 96.62 94 TRP A C 1
ATOM 728 O O . TRP A 1 94 ? 3.741 0.005 -9.296 1.00 96.62 94 TRP A O 1
ATOM 738 N N . LEU A 1 95 ? 5.812 0.773 -8.909 1.00 96.44 95 LEU A N 1
ATOM 739 C CA . LEU A 1 95 ? 5.421 1.862 -8.032 1.00 96.44 95 LEU A CA 1
ATOM 740 C C . LEU A 1 95 ? 6.007 3.168 -8.548 1.00 96.44 95 LEU A C 1
ATOM 742 O O . LEU A 1 95 ? 7.191 3.263 -8.861 1.00 96.44 95 LEU A O 1
ATOM 746 N N . PHE A 1 96 ? 5.184 4.205 -8.588 1.00 96.06 96 PHE A N 1
ATOM 747 C CA . PHE A 1 96 ? 5.618 5.556 -8.903 1.00 96.06 96 PHE A CA 1
ATOM 748 C C . PHE A 1 96 ? 5.814 6.361 -7.630 1.00 96.06 96 PHE A C 1
ATOM 750 O O . PHE A 1 96 ? 4.874 6.561 -6.859 1.00 96.06 96 PHE A O 1
ATOM 757 N N . GLU A 1 97 ? 7.018 6.884 -7.433 1.00 95.38 97 GLU A N 1
ATOM 758 C CA . GLU A 1 97 ? 7.294 7.869 -6.402 1.00 95.38 97 GLU A CA 1
ATOM 759 C C . GLU A 1 97 ? 7.215 9.277 -6.997 1.00 95.38 97 GLU A C 1
ATOM 761 O O . GLU A 1 97 ? 7.955 9.664 -7.905 1.00 95.38 97 GLU A O 1
ATOM 766 N N . SER A 1 98 ? 6.304 10.081 -6.458 1.00 94.25 98 SER A N 1
ATOM 767 C CA . SER A 1 98 ? 6.212 11.502 -6.793 1.00 94.25 98 SER A CA 1
ATOM 768 C C . SER A 1 98 ? 7.372 12.303 -6.194 1.00 94.25 98 SER A C 1
ATOM 770 O O . SER A 1 98 ? 7.954 11.920 -5.181 1.00 94.25 98 SER A O 1
ATOM 772 N N . SER A 1 99 ? 7.645 13.496 -6.730 1.00 91.25 99 SER A N 1
ATOM 773 C CA . SER A 1 99 ? 8.627 14.429 -6.146 1.00 91.25 99 SER A CA 1
ATOM 774 C C . SER A 1 99 ? 8.364 14.804 -4.682 1.00 91.25 99 SER A C 1
ATOM 776 O O . SER A 1 99 ? 9.285 15.225 -3.993 1.00 91.25 99 SER A O 1
ATOM 778 N N . GLY A 1 100 ? 7.124 14.655 -4.201 1.00 90.06 100 GLY A N 1
ATOM 779 C CA . GLY A 1 100 ? 6.752 14.853 -2.796 1.00 90.06 100 GLY A CA 1
ATOM 780 C C . GLY A 1 100 ? 6.939 13.617 -1.907 1.00 90.06 100 GLY A C 1
ATOM 781 O O . GLY A 1 100 ? 6.506 13.635 -0.761 1.00 90.06 100 GLY A O 1
ATOM 782 N N . GLY A 1 101 ? 7.504 12.522 -2.426 1.00 89.69 101 GLY A N 1
ATOM 783 C CA . GLY A 1 101 ? 7.746 11.287 -1.675 1.00 89.69 101 GLY A CA 1
ATOM 784 C C . GLY A 1 101 ? 6.506 10.421 -1.433 1.00 89.69 101 GLY A C 1
ATOM 785 O O . GLY A 1 101 ? 6.609 9.400 -0.754 1.00 89.69 101 GLY A O 1
ATOM 786 N N . LYS A 1 102 ? 5.332 10.781 -1.971 1.00 90.94 102 LYS A N 1
ATOM 787 C CA . LYS A 1 102 ? 4.175 9.870 -2.006 1.00 90.94 102 LYS A CA 1
ATOM 788 C C . LYS A 1 102 ? 4.399 8.802 -3.075 1.00 90.94 102 LYS A C 1
ATOM 790 O O . LYS A 1 102 ? 4.820 9.148 -4.183 1.00 90.94 102 LYS A O 1
ATOM 795 N N . VAL A 1 103 ? 4.089 7.555 -2.733 1.00 93.00 103 VAL A N 1
ATOM 796 C CA . VAL A 1 103 ? 4.212 6.373 -3.594 1.00 93.00 103 VAL A CA 1
ATOM 797 C C . VAL A 1 103 ? 2.826 5.954 -4.077 1.00 93.00 103 VAL A C 1
ATOM 799 O O . VAL A 1 103 ? 1.870 5.998 -3.306 1.00 93.00 103 VAL A O 1
ATOM 802 N N . TYR A 1 104 ? 2.724 5.563 -5.343 1.00 94.75 104 TYR A N 1
ATOM 803 C CA . TYR A 1 104 ? 1.477 5.172 -5.984 1.00 94.75 104 TYR A CA 1
ATOM 804 C C . TYR A 1 104 ? 1.659 3.849 -6.738 1.00 94.75 104 TYR A C 1
ATOM 806 O O . TYR A 1 104 ? 2.594 3.754 -7.537 1.00 94.75 104 TYR A O 1
ATOM 814 N N . PRO A 1 105 ? 0.799 2.842 -6.515 1.00 95.94 105 PRO A N 1
ATOM 815 C CA . PRO A 1 105 ? 0.847 1.594 -7.261 1.00 95.94 105 PRO A CA 1
ATOM 816 C C . PRO A 1 105 ? 0.409 1.814 -8.708 1.00 95.94 105 PRO A C 1
ATOM 818 O O . PRO A 1 105 ? -0.565 2.522 -8.968 1.00 95.94 105 PRO A O 1
ATOM 821 N N . PHE A 1 106 ? 1.114 1.206 -9.658 1.00 95.88 106 PHE A N 1
ATOM 822 C CA . PHE A 1 106 ? 0.601 1.123 -11.020 1.00 95.88 106 PHE A CA 1
ATOM 823 C C . PHE A 1 106 ? -0.583 0.152 -11.088 1.00 95.88 106 PHE A C 1
ATOM 825 O O . PHE A 1 106 ? -0.532 -0.886 -10.416 1.00 95.88 106 PHE A O 1
ATOM 832 N N . PRO A 1 107 ? -1.613 0.467 -11.901 1.00 93.50 107 PRO A N 1
ATOM 833 C CA . PRO A 1 107 ? -2.642 -0.481 -12.312 1.00 93.50 107 PRO A CA 1
ATOM 834 C C . PRO A 1 107 ? -2.049 -1.826 -12.752 1.00 93.50 107 PRO A C 1
ATOM 836 O O . PRO A 1 107 ? -0.977 -1.880 -13.356 1.00 93.50 107 PRO A O 1
ATOM 839 N N . GLU A 1 108 ? -2.738 -2.922 -12.440 1.00 94.00 108 GLU A N 1
ATOM 840 C CA . GLU A 1 108 ? -2.223 -4.280 -12.659 1.00 94.00 108 GLU A CA 1
ATOM 841 C C . GLU A 1 108 ? -2.006 -4.632 -14.122 1.00 94.00 108 GLU A C 1
ATOM 843 O O . GLU A 1 108 ? -1.048 -5.323 -14.463 1.00 94.00 108 GLU A O 1
ATOM 848 N N . ASP A 1 109 ? -2.883 -4.155 -14.990 1.00 94.50 109 ASP A N 1
ATOM 849 C CA . ASP A 1 109 ? -2.784 -4.311 -16.432 1.00 94.50 109 ASP A CA 1
ATOM 850 C C . ASP A 1 109 ? -1.583 -3.539 -16.999 1.00 94.50 109 ASP A C 1
ATOM 852 O O . ASP A 1 109 ? -0.798 -4.112 -17.761 1.00 94.50 109 ASP A O 1
ATOM 856 N N . GLU A 1 110 ? -1.375 -2.291 -16.560 1.00 95.12 110 GLU A N 1
ATOM 857 C CA . GLU A 1 110 ? -0.193 -1.485 -16.907 1.00 95.12 110 GLU A CA 1
ATOM 858 C C . GLU A 1 110 ? 1.101 -2.169 -16.423 1.00 95.12 110 GLU A C 1
ATOM 860 O O . GLU A 1 110 ? 2.045 -2.352 -17.198 1.00 95.12 110 GLU A O 1
ATOM 865 N N . ALA A 1 111 ? 1.135 -2.615 -15.162 1.00 95.44 111 ALA A N 1
ATOM 866 C CA . ALA A 1 111 ? 2.270 -3.332 -14.577 1.00 95.44 111 ALA A CA 1
ATOM 867 C C . ALA A 1 111 ? 2.559 -4.654 -15.311 1.00 95.44 111 ALA A C 1
ATOM 869 O O . ALA A 1 111 ? 3.716 -4.970 -15.593 1.00 95.44 111 ALA A O 1
ATOM 870 N N . THR A 1 112 ? 1.515 -5.400 -15.688 1.00 95.38 112 THR A N 1
ATOM 871 C CA . THR A 1 112 ? 1.634 -6.643 -16.465 1.00 95.38 112 THR A CA 1
ATOM 872 C C . THR A 1 112 ? 2.229 -6.383 -17.848 1.00 95.38 112 THR A C 1
ATOM 874 O O . THR A 1 112 ? 3.064 -7.159 -18.323 1.00 95.38 112 THR A O 1
ATOM 877 N N . GLU A 1 113 ? 1.832 -5.295 -18.518 1.00 95.56 113 GLU A N 1
ATOM 878 C CA . GLU A 1 113 ? 2.423 -4.933 -19.806 1.00 95.56 113 GLU A CA 1
ATOM 879 C C . GLU A 1 113 ? 3.903 -4.577 -19.666 1.00 95.56 113 GLU A C 1
ATOM 881 O O . GLU A 1 113 ? 4.713 -5.090 -20.442 1.00 95.56 113 GLU A O 1
ATOM 886 N N . ILE A 1 114 ? 4.269 -3.773 -18.664 1.00 97.00 114 ILE A N 1
ATOM 887 C CA . ILE A 1 114 ? 5.669 -3.428 -18.382 1.00 97.00 114 ILE A CA 1
ATOM 888 C C . ILE A 1 114 ? 6.486 -4.700 -18.130 1.00 97.00 114 ILE A C 1
ATOM 890 O O . ILE A 1 114 ? 7.520 -4.894 -18.773 1.00 97.00 114 ILE A O 1
ATOM 894 N N . ASN A 1 115 ? 5.995 -5.606 -17.280 1.00 96.31 115 ASN A N 1
ATOM 895 C CA . ASN A 1 115 ? 6.676 -6.853 -16.928 1.00 96.31 115 ASN A CA 1
ATOM 896 C C . ASN A 1 115 ? 6.963 -7.763 -18.120 1.00 96.31 115 ASN A C 1
ATOM 898 O O . ASN A 1 115 ? 8.008 -8.422 -18.156 1.00 96.31 115 ASN A O 1
ATOM 902 N N . ARG A 1 116 ? 6.079 -7.773 -19.126 1.00 96.12 116 ARG A N 1
ATOM 903 C CA . ARG A 1 116 ? 6.288 -8.536 -20.363 1.00 96.12 116 ARG A CA 1
ATOM 904 C C . ARG A 1 116 ? 7.562 -8.102 -21.087 1.00 96.12 116 ARG A C 1
ATOM 906 O O . ARG A 1 116 ? 8.325 -8.952 -21.534 1.00 96.12 116 ARG A O 1
ATOM 913 N N . TYR A 1 117 ? 7.793 -6.795 -21.197 1.00 96.88 117 TYR A N 1
ATOM 914 C CA . TYR A 1 117 ? 8.999 -6.264 -21.832 1.00 96.88 117 TYR A CA 1
ATOM 915 C C . TYR A 1 117 ? 10.197 -6.309 -20.884 1.00 96.88 117 TYR A C 1
ATOM 917 O O . TYR A 1 117 ? 11.287 -6.686 -21.308 1.00 96.88 117 TYR A O 1
ATOM 925 N N . TRP A 1 118 ? 9.995 -5.998 -19.603 1.00 96.44 118 TRP A N 1
ATOM 926 C CA . TRP A 1 118 ? 11.045 -6.014 -18.587 1.00 96.44 118 TRP A CA 1
ATOM 927 C C . TRP A 1 118 ? 11.726 -7.383 -18.480 1.00 96.44 118 TRP A C 1
ATOM 929 O O . TRP A 1 118 ? 12.949 -7.470 -18.467 1.00 96.44 118 TRP A O 1
ATOM 939 N N . SER A 1 119 ? 10.942 -8.465 -18.514 1.00 95.00 119 SER A N 1
ATOM 940 C CA . SER A 1 119 ? 11.455 -9.843 -18.454 1.00 95.00 119 SER A CA 1
ATOM 941 C C . SER A 1 119 ? 12.260 -10.260 -19.689 1.00 95.00 119 SER A C 1
ATOM 943 O O . SER A 1 119 ? 12.989 -11.247 -19.636 1.00 95.00 119 SER A O 1
ATOM 945 N N . SER A 1 120 ? 12.125 -9.535 -20.805 1.00 94.69 120 SER A N 1
ATOM 946 C CA . SER A 1 120 ? 12.876 -9.793 -22.042 1.00 94.69 120 SER A CA 1
ATOM 947 C C . SER A 1 120 ? 14.230 -9.079 -22.097 1.00 94.69 120 SER A C 1
ATOM 949 O O . SER A 1 120 ? 14.990 -9.280 -23.045 1.00 94.69 120 SER A O 1
ATOM 951 N N . LEU A 1 121 ? 14.534 -8.236 -21.107 1.00 95.19 121 LEU A N 1
ATOM 952 C CA . LEU A 1 121 ? 15.792 -7.505 -21.039 1.00 95.19 121 LEU A CA 1
ATOM 953 C C . LEU A 1 121 ? 16.970 -8.440 -20.679 1.00 95.19 121 LEU A C 1
ATOM 955 O O . LEU A 1 121 ? 16.850 -9.241 -19.747 1.00 95.19 121 LEU A O 1
ATOM 959 N N . PRO A 1 122 ? 18.110 -8.355 -21.393 1.00 93.06 122 PRO A N 1
ATOM 960 C CA . PRO A 1 122 ? 19.326 -9.096 -21.050 1.00 93.06 122 PRO A CA 1
ATOM 961 C C . PRO A 1 122 ? 19.876 -8.754 -19.657 1.00 93.06 122 PRO A C 1
ATOM 963 O O . PRO A 1 122 ? 20.211 -7.612 -19.378 1.00 93.06 122 PRO A O 1
ATOM 966 N N . ARG A 1 123 ? 20.055 -9.750 -18.782 1.00 89.00 123 ARG A N 1
ATOM 967 C CA . ARG A 1 123 ? 20.516 -9.521 -17.394 1.00 89.00 123 ARG A CA 1
ATOM 968 C C . ARG A 1 123 ? 21.977 -9.079 -17.263 1.00 89.00 123 ARG A C 1
ATOM 970 O O . ARG A 1 123 ? 22.368 -8.586 -16.212 1.00 89.00 123 ARG A O 1
ATOM 977 N N . ASP A 1 124 ? 22.786 -9.309 -18.288 1.00 89.62 124 ASP A N 1
ATOM 978 C CA . ASP A 1 124 ? 24.230 -9.051 -18.321 1.00 89.62 124 ASP A CA 1
ATOM 979 C C . ASP A 1 124 ? 24.588 -7.654 -18.850 1.00 89.62 124 ASP A C 1
ATOM 981 O O . ASP A 1 124 ? 25.765 -7.311 -18.963 1.00 89.62 124 ASP A O 1
ATOM 985 N N . THR A 1 125 ? 23.582 -6.843 -19.184 1.00 91.81 125 THR A N 1
ATOM 986 C CA . THR A 1 125 ? 23.764 -5.542 -19.822 1.00 91.81 125 THR A CA 1
ATOM 987 C C . THR A 1 125 ? 23.097 -4.435 -19.010 1.00 91.81 125 THR A C 1
ATOM 989 O O . THR A 1 125 ? 22.004 -4.597 -18.480 1.00 91.81 125 THR A O 1
ATOM 992 N N . ALA A 1 126 ? 23.740 -3.268 -18.943 1.00 94.44 126 ALA A N 1
ATOM 993 C CA . ALA A 1 126 ? 23.154 -2.096 -18.303 1.00 94.44 126 ALA A CA 1
ATOM 994 C C . ALA A 1 126 ? 22.090 -1.434 -19.194 1.00 94.44 126 ALA A C 1
ATOM 996 O O . ALA A 1 126 ? 22.400 -0.977 -20.303 1.00 94.44 126 ALA A O 1
ATOM 997 N N . HIS A 1 127 ? 20.873 -1.289 -18.674 1.00 96.50 127 HIS A N 1
ATOM 998 C CA . HIS A 1 127 ? 19.735 -0.695 -19.378 1.00 96.50 127 HIS A CA 1
ATOM 999 C C . HIS A 1 127 ? 19.589 0.790 -19.077 1.00 96.50 127 HIS A C 1
ATOM 1001 O O . HIS A 1 127 ? 19.885 1.245 -17.974 1.00 96.50 127 HIS A O 1
ATOM 1007 N N . SER A 1 128 ? 19.159 1.577 -20.066 1.00 96.12 128 SER A N 1
ATOM 1008 C CA . SER A 1 128 ? 18.997 3.030 -19.919 1.00 96.12 128 SER A CA 1
ATOM 1009 C C . SER A 1 128 ? 17.543 3.466 -20.110 1.00 96.12 128 SER A C 1
ATOM 1011 O O . SER A 1 128 ? 16.914 3.128 -21.114 1.00 96.12 128 SER A O 1
ATOM 1013 N N . PHE A 1 129 ? 17.015 4.236 -19.158 1.00 96.56 129 PHE A N 1
ATOM 1014 C CA . PHE A 1 129 ? 15.639 4.746 -19.190 1.00 96.56 129 PHE A CA 1
ATOM 1015 C C . PHE A 1 129 ? 15.597 6.256 -18.979 1.00 96.56 129 PHE A C 1
ATOM 1017 O O . PHE A 1 129 ? 16.405 6.823 -18.240 1.00 96.56 129 PHE A O 1
ATOM 1024 N N . SER A 1 130 ? 14.627 6.913 -19.621 1.00 91.56 130 SER A N 1
ATOM 1025 C CA . SER A 1 130 ? 14.468 8.373 -19.573 1.00 91.56 130 SER A CA 1
ATOM 1026 C C . SER A 1 130 ? 13.945 8.893 -18.233 1.00 91.56 130 SER A C 1
ATOM 1028 O O . SER A 1 130 ? 13.981 10.097 -17.984 1.00 91.56 130 SER A O 1
ATOM 1030 N N . LEU A 1 131 ? 13.436 8.001 -17.384 1.00 93.31 131 LEU A N 1
ATOM 1031 C CA . LEU A 1 131 ? 13.019 8.289 -16.017 1.00 93.31 131 LEU A CA 1
ATOM 1032 C C . LEU A 1 131 ? 13.961 7.587 -15.032 1.00 93.31 131 LEU A C 1
ATOM 1034 O O . LEU A 1 131 ? 14.533 6.553 -15.382 1.00 93.31 131 LEU A O 1
ATOM 1038 N N . PRO A 1 132 ? 14.122 8.109 -13.803 1.00 95.12 132 PRO A N 1
ATOM 1039 C CA . PRO A 1 132 ? 14.855 7.400 -12.762 1.00 95.12 132 PRO A CA 1
ATOM 1040 C C . PRO A 1 132 ? 14.098 6.117 -12.419 1.00 95.12 132 PRO A C 1
ATOM 1042 O O . PRO A 1 132 ? 12.946 6.180 -11.994 1.00 95.12 132 PRO A O 1
ATOM 1045 N N . VAL A 1 133 ? 14.725 4.968 -12.652 1.00 96.06 133 VAL A N 1
ATOM 1046 C CA . VAL A 1 133 ? 14.144 3.648 -12.399 1.00 96.06 133 VAL A CA 1
ATOM 1047 C C . VAL A 1 133 ? 15.055 2.906 -11.430 1.00 96.06 133 VAL A C 1
ATOM 1049 O O . VAL A 1 133 ? 16.266 2.847 -11.638 1.00 96.06 133 VAL A O 1
ATOM 1052 N N . GLU A 1 134 ? 14.469 2.343 -10.381 1.00 94.25 134 GLU A N 1
ATOM 1053 C CA . GLU A 1 134 ? 15.157 1.550 -9.370 1.00 94.25 134 GLU A CA 1
ATOM 1054 C C . GLU A 1 134 ? 14.573 0.140 -9.339 1.00 94.25 134 GLU A C 1
ATOM 1056 O O . GLU A 1 134 ? 13.369 -0.037 -9.149 1.00 94.25 134 GLU A O 1
ATOM 1061 N N . ASP A 1 135 ? 15.426 -0.867 -9.508 1.00 93.19 135 ASP A N 1
ATOM 1062 C CA . ASP A 1 135 ? 15.004 -2.262 -9.535 1.00 93.19 135 ASP A CA 1
ATOM 1063 C C . ASP A 1 135 ? 15.373 -3.001 -8.248 1.00 93.19 135 ASP A C 1
ATOM 1065 O O . ASP A 1 135 ? 16.541 -3.300 -8.000 1.00 93.19 135 ASP A O 1
ATOM 1069 N N . HIS A 1 136 ? 14.354 -3.323 -7.451 1.00 90.56 136 HIS A N 1
ATOM 1070 C CA . HIS A 1 136 ? 14.485 -4.018 -6.168 1.00 90.56 136 HIS A CA 1
ATOM 1071 C C . HIS A 1 136 ? 14.165 -5.513 -6.275 1.00 90.56 136 HIS A C 1
ATOM 1073 O O . HIS A 1 136 ? 14.362 -6.238 -5.304 1.00 90.56 136 HIS A O 1
ATOM 1079 N N . LEU A 1 137 ? 13.667 -5.985 -7.427 1.00 90.00 137 LEU A N 1
ATOM 1080 C CA . LEU A 1 137 ? 13.226 -7.372 -7.608 1.00 90.00 137 LEU A CA 1
ATOM 1081 C C . LEU A 1 137 ? 14.143 -8.158 -8.541 1.00 90.00 137 LEU A C 1
ATOM 1083 O O . LEU A 1 137 ? 14.471 -9.304 -8.258 1.00 90.00 137 LEU A O 1
ATOM 1087 N N . THR A 1 138 ? 14.564 -7.602 -9.673 1.00 89.50 138 THR A N 1
ATOM 1088 C CA . THR A 1 138 ? 15.338 -8.359 -10.675 1.00 89.50 138 THR A CA 1
ATOM 1089 C C . THR A 1 138 ? 16.826 -8.049 -10.686 1.00 89.50 138 THR A C 1
ATOM 1091 O O . THR A 1 138 ? 17.567 -8.785 -11.340 1.00 89.50 138 THR A O 1
ATOM 1094 N N . SER A 1 139 ? 17.252 -7.035 -9.930 1.00 85.69 139 SER A N 1
ATOM 1095 C CA . SER A 1 139 ? 18.643 -6.583 -9.827 1.00 85.69 139 SER A CA 1
ATOM 1096 C C . SER A 1 139 ? 19.285 -6.268 -11.186 1.00 85.69 139 SER A C 1
ATOM 1098 O O . SER A 1 139 ? 20.484 -6.470 -11.367 1.00 85.69 139 SER A O 1
ATOM 1100 N N . HIS A 1 140 ? 18.499 -5.793 -12.156 1.00 89.56 140 HIS A N 1
ATOM 1101 C CA . HIS A 1 140 ? 19.024 -5.267 -13.412 1.00 89.56 140 HIS A CA 1
ATOM 1102 C C . HIS A 1 140 ? 19.886 -4.026 -13.139 1.00 89.56 140 HIS A C 1
ATOM 1104 O O . HIS A 1 140 ? 19.541 -3.185 -12.308 1.00 89.56 140 HIS A O 1
ATOM 1110 N N . GLU A 1 141 ? 20.999 -3.876 -13.860 1.00 93.25 141 GLU A N 1
ATOM 1111 C CA . GLU A 1 141 ? 21.796 -2.650 -13.791 1.00 93.25 141 GLU A CA 1
ATOM 1112 C C . GLU A 1 141 ? 21.089 -1.544 -14.586 1.00 93.25 141 GLU A C 1
ATOM 1114 O O . GLU A 1 141 ? 21.005 -1.597 -15.815 1.00 93.25 141 GLU A O 1
ATOM 1119 N N . ILE A 1 142 ? 20.579 -0.529 -13.886 1.00 95.75 142 ILE A N 1
ATOM 1120 C CA . ILE A 1 142 ? 19.795 0.553 -14.486 1.00 95.75 142 ILE A CA 1
ATOM 1121 C C . ILE A 1 142 ? 20.565 1.875 -14.481 1.00 95.75 142 ILE A C 1
ATOM 1123 O O . ILE A 1 142 ? 21.160 2.270 -13.480 1.00 95.75 142 ILE A O 1
ATOM 1127 N N . LYS A 1 143 ? 20.528 2.592 -15.608 1.00 95.81 143 LYS A N 1
ATOM 1128 C CA . LYS A 1 143 ? 21.133 3.916 -15.796 1.00 95.81 143 LYS A CA 1
ATOM 1129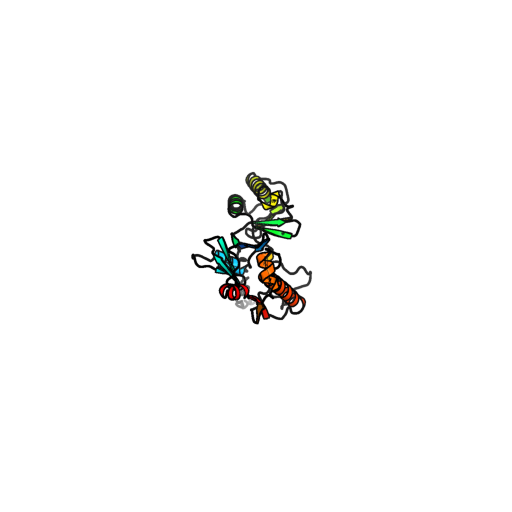 C C . LYS A 1 143 ? 20.079 4.930 -16.230 1.00 95.81 143 LYS A C 1
ATOM 1131 O O . LYS A 1 143 ? 19.228 4.646 -17.069 1.00 95.81 143 LYS A O 1
ATOM 1136 N N . LEU A 1 144 ? 20.175 6.147 -15.701 1.00 95.94 144 LEU A N 1
ATOM 1137 C CA . LEU A 1 144 ? 19.376 7.270 -16.184 1.00 95.94 144 LEU A CA 1
ATOM 1138 C C . LEU A 1 144 ? 19.968 7.780 -17.503 1.00 95.94 144 LEU A C 1
ATOM 1140 O O . LEU A 1 144 ? 21.137 8.165 -17.556 1.00 95.94 144 LEU A O 1
ATOM 1144 N N . GLY A 1 145 ? 19.170 7.789 -18.566 1.00 94.00 145 GLY A N 1
ATOM 1145 C CA . GLY A 1 145 ? 19.613 8.238 -19.881 1.00 94.00 145 GLY A CA 1
ATOM 1146 C C . GLY A 1 145 ? 18.671 7.815 -21.008 1.00 94.00 145 GLY A C 1
ATOM 1147 O O . GLY A 1 145 ? 17.685 7.123 -20.773 1.00 94.00 145 GLY A O 1
ATOM 1148 N N . PRO A 1 146 ? 18.946 8.219 -22.255 1.00 92.44 146 PRO A N 1
ATOM 1149 C CA . PRO A 1 146 ? 18.118 7.816 -23.383 1.00 92.44 146 PRO A CA 1
ATOM 1150 C C . PRO A 1 146 ? 18.154 6.294 -23.573 1.00 92.44 146 PRO A C 1
ATOM 1152 O O . PRO A 1 146 ? 19.219 5.674 -23.512 1.00 92.44 146 PRO A O 1
ATOM 1155 N N . SER A 1 147 ? 16.986 5.706 -23.830 1.00 94.38 147 SER A N 1
ATOM 1156 C CA . SER A 1 147 ? 16.852 4.283 -24.141 1.00 94.38 147 SER A CA 1
ATOM 1157 C C . SER A 1 147 ? 17.539 3.925 -25.455 1.00 94.38 147 SER A C 1
ATOM 1159 O O . SER A 1 147 ? 17.380 4.615 -26.466 1.00 94.38 147 SER A O 1
ATOM 1161 N N . LYS A 1 148 ? 18.303 2.832 -25.437 1.00 91.12 148 LYS A N 1
ATOM 1162 C CA . LYS A 1 148 ? 19.204 2.427 -26.522 1.00 91.12 148 LYS A CA 1
ATOM 1163 C C . LYS A 1 148 ? 18.588 1.364 -27.421 1.00 91.12 148 LYS A C 1
ATOM 1165 O O . LYS A 1 148 ? 18.894 1.334 -28.609 1.00 91.12 148 LYS A O 1
ATOM 1170 N N . SER A 1 149 ? 17.730 0.505 -26.870 1.00 94.81 149 SER A N 1
ATOM 1171 C CA . SER A 1 149 ? 17.048 -0.551 -27.625 1.00 94.81 149 SER A CA 1
ATOM 1172 C C . SER A 1 149 ? 15.560 -0.243 -27.855 1.00 94.81 149 SER A C 1
ATOM 1174 O O . SER A 1 149 ? 14.957 0.492 -27.068 1.00 94.81 149 SER A O 1
ATOM 1176 N N . PRO A 1 150 ? 14.923 -0.833 -28.887 1.00 96.12 150 PRO A N 1
ATOM 1177 C CA . PRO A 1 150 ? 13.477 -0.711 -29.089 1.00 96.12 150 PRO A CA 1
ATOM 1178 C C . PRO A 1 150 ? 12.653 -1.192 -27.884 1.00 96.12 150 PRO A C 1
ATOM 1180 O O . PRO A 1 150 ? 11.639 -0.584 -27.549 1.00 96.12 150 PRO A O 1
ATOM 1183 N N . THR A 1 151 ? 13.101 -2.249 -27.196 1.00 96.12 151 THR A N 1
ATOM 1184 C CA . THR A 1 151 ? 12.446 -2.759 -25.980 1.00 96.12 151 THR A CA 1
ATOM 1185 C C . THR A 1 151 ? 12.528 -1.747 -24.839 1.00 96.12 151 THR A C 1
ATOM 1187 O O . THR A 1 151 ? 11.518 -1.464 -24.199 1.00 96.12 151 THR A O 1
ATOM 1190 N N . GLU A 1 152 ? 13.700 -1.147 -24.608 1.00 97.00 152 GLU A N 1
ATOM 1191 C CA . GLU A 1 152 ? 13.868 -0.099 -23.592 1.00 97.00 152 GLU A CA 1
ATOM 1192 C C . GLU A 1 152 ? 13.026 1.142 -23.913 1.00 97.00 152 GLU A C 1
ATOM 1194 O O . GLU A 1 152 ? 12.407 1.713 -23.019 1.00 97.00 152 GLU A O 1
ATOM 1199 N N . GLN A 1 153 ? 12.955 1.536 -25.190 1.00 96.62 153 GLN A N 1
ATOM 1200 C CA . GLN A 1 153 ? 12.108 2.645 -25.640 1.00 96.62 153 GLN A CA 1
ATOM 1201 C C . GLN A 1 153 ? 10.631 2.350 -25.378 1.00 96.62 153 GLN A C 1
ATOM 1203 O O . GLN A 1 153 ? 9.922 3.194 -24.836 1.00 96.62 153 GLN A O 1
ATOM 1208 N N . LYS A 1 154 ? 10.179 1.127 -25.675 1.00 97.00 154 LYS A N 1
ATOM 1209 C CA . LYS A 1 154 ? 8.808 0.698 -25.393 1.00 97.00 154 LYS A CA 1
ATOM 1210 C C . LYS A 1 154 ? 8.492 0.731 -23.894 1.00 97.00 154 LYS A C 1
ATOM 1212 O O . LYS A 1 154 ? 7.409 1.173 -23.527 1.00 97.00 154 LYS A O 1
ATOM 1217 N N . ILE A 1 155 ? 9.417 0.309 -23.033 1.00 97.31 155 ILE A N 1
ATOM 1218 C CA . ILE A 1 155 ? 9.255 0.393 -21.572 1.00 97.31 155 ILE A CA 1
ATOM 1219 C C . ILE A 1 155 ? 9.208 1.859 -21.110 1.00 97.31 155 ILE A C 1
ATOM 1221 O O . ILE A 1 155 ? 8.308 2.224 -20.357 1.00 97.31 155 ILE A O 1
ATOM 1225 N N . SER A 1 156 ? 10.110 2.716 -21.601 1.00 96.12 156 SER A N 1
ATOM 1226 C CA . SER A 1 156 ? 10.089 4.160 -21.314 1.00 96.12 156 SER A CA 1
ATOM 1227 C C . SER A 1 156 ? 8.755 4.802 -21.711 1.00 96.12 156 SER A C 1
ATOM 1229 O O . SER A 1 156 ? 8.184 5.574 -20.939 1.00 96.12 156 SER A O 1
ATOM 1231 N N . ASP A 1 157 ? 8.213 4.441 -22.875 1.00 95.50 157 ASP A N 1
ATOM 1232 C CA . ASP A 1 157 ? 6.902 4.907 -23.327 1.00 95.50 157 ASP A CA 1
ATOM 1233 C C . ASP A 1 157 ? 5.771 4.448 -22.405 1.00 95.50 157 ASP A C 1
ATOM 1235 O O . ASP A 1 157 ? 4.844 5.217 -22.151 1.00 95.50 157 ASP A O 1
ATOM 1239 N N . LEU A 1 158 ? 5.818 3.201 -21.925 1.00 96.00 158 LEU A N 1
ATOM 1240 C CA . LEU A 1 158 ? 4.830 2.683 -20.978 1.00 96.00 158 LEU A CA 1
ATOM 1241 C C . LEU A 1 158 ? 4.893 3.459 -19.669 1.00 96.00 158 LEU A C 1
ATOM 1243 O O . LEU A 1 158 ? 3.874 3.994 -19.241 1.00 96.00 158 LEU A O 1
ATOM 1247 N N . PHE A 1 159 ? 6.090 3.634 -19.108 1.00 95.62 159 PHE A N 1
ATOM 1248 C CA . PHE A 1 159 ? 6.284 4.437 -17.908 1.00 95.62 159 PHE A CA 1
ATOM 1249 C C . PHE A 1 159 ? 5.709 5.846 -18.049 1.00 95.62 159 PHE A C 1
ATOM 1251 O O . PHE A 1 159 ? 5.012 6.307 -17.153 1.00 95.62 159 PHE A O 1
ATOM 1258 N N . LEU A 1 160 ? 5.933 6.529 -19.173 1.00 92.75 160 LEU A N 1
ATOM 1259 C CA . LEU A 1 160 ? 5.401 7.877 -19.414 1.00 92.75 160 LEU A CA 1
ATOM 1260 C C . LEU A 1 160 ? 3.875 7.920 -19.616 1.00 92.75 160 LEU A C 1
ATOM 1262 O O . LEU A 1 160 ? 3.265 8.978 -19.449 1.00 92.75 160 LEU A O 1
ATOM 1266 N N . LYS A 1 161 ? 3.254 6.796 -19.988 1.00 91.94 161 LYS A N 1
ATOM 1267 C CA . LYS A 1 161 ? 1.805 6.682 -20.214 1.00 91.94 161 LYS A CA 1
ATOM 1268 C C . LYS A 1 161 ? 1.026 6.273 -18.968 1.00 91.94 161 LYS A C 1
ATOM 1270 O O . LYS A 1 161 ? -0.175 6.549 -18.934 1.00 91.94 161 LYS A O 1
ATOM 1275 N N . CYS A 1 162 ? 1.676 5.675 -17.970 1.00 88.81 162 CYS A N 1
ATOM 1276 C CA . CYS A 1 162 ? 1.020 5.274 -16.730 1.00 88.81 162 CYS A CA 1
ATOM 1277 C C . CYS A 1 162 ? 0.279 6.444 -16.064 1.00 88.81 162 CYS A C 1
ATOM 1279 O O . CYS A 1 162 ? 0.695 7.607 -16.104 1.00 88.81 162 CYS A O 1
ATOM 1281 N N . SER A 1 163 ? -0.842 6.142 -15.413 1.00 80.50 163 SER A N 1
ATOM 1282 C CA . SER A 1 163 ? -1.743 7.154 -14.833 1.00 80.50 163 SER A CA 1
ATOM 1283 C C . SER A 1 163 ? -1.037 8.211 -13.956 1.00 80.50 163 SER A C 1
ATOM 1285 O O . SER A 1 163 ? -1.309 9.415 -14.059 1.00 80.50 163 SER A O 1
ATOM 1287 N N . HIS A 1 164 ? -0.094 7.784 -13.115 1.00 82.56 164 HIS A N 1
ATOM 1288 C CA . HIS A 1 164 ? 0.577 8.653 -12.148 1.00 82.56 164 HIS A CA 1
ATOM 1289 C C . HIS A 1 164 ? 1.703 9.510 -12.738 1.00 82.56 164 HIS A C 1
ATOM 1291 O O . HIS A 1 164 ? 1.925 10.624 -12.261 1.00 82.56 164 HIS A O 1
ATOM 1297 N N . THR A 1 165 ? 2.360 9.060 -13.806 1.00 80.06 165 THR A N 1
ATOM 1298 C CA . THR A 1 165 ? 3.430 9.821 -14.473 1.00 80.06 165 THR A CA 1
ATOM 1299 C C . THR A 1 165 ? 2.878 10.950 -15.342 1.00 80.06 165 THR A C 1
ATOM 1301 O O . THR A 1 165 ? 3.530 11.979 -15.504 1.00 80.06 165 THR A O 1
ATOM 1304 N N . ARG A 1 166 ? 1.638 10.821 -15.832 1.00 81.06 166 ARG A N 1
ATOM 1305 C CA . ARG A 1 166 ? 0.966 11.838 -16.663 1.00 81.06 166 ARG A CA 1
ATOM 1306 C C . ARG A 1 166 ? 0.576 13.114 -15.918 1.00 81.06 166 ARG A C 1
ATOM 1308 O O . ARG A 1 166 ? 0.412 14.159 -16.539 1.00 81.06 166 ARG A O 1
ATOM 1315 N N . THR A 1 167 ? 0.362 13.024 -14.607 1.00 80.81 167 THR A N 1
ATOM 1316 C CA . THR A 1 167 ? -0.230 14.110 -13.802 1.00 80.81 167 THR A CA 1
ATOM 1317 C C . THR A 1 167 ? 0.706 14.652 -12.729 1.00 80.81 167 THR A C 1
ATOM 1319 O O . THR A 1 167 ? 0.428 15.697 -12.138 1.00 80.81 167 THR A O 1
ATOM 1322 N N . ARG A 1 168 ? 1.815 13.959 -12.445 1.00 87.75 168 ARG A N 1
ATOM 1323 C CA . ARG A 1 168 ? 2.718 14.278 -11.335 1.00 87.75 168 ARG A CA 1
ATOM 1324 C C . ARG A 1 168 ? 4.167 14.221 -11.794 1.00 87.75 168 ARG A C 1
ATOM 1326 O O . ARG A 1 168 ? 4.542 13.411 -12.634 1.00 87.75 168 ARG A O 1
ATOM 1333 N N . ARG A 1 169 ? 5.013 15.054 -11.185 1.00 90.12 169 ARG A N 1
ATOM 1334 C CA . ARG A 1 169 ? 6.459 14.987 -11.410 1.00 90.12 169 ARG A CA 1
ATOM 1335 C C . ARG A 1 169 ? 7.016 13.697 -10.802 1.00 90.12 169 ARG A C 1
ATOM 1337 O O . ARG A 1 169 ? 6.851 13.460 -9.604 1.00 90.12 169 ARG A O 1
ATOM 1344 N N . CYS A 1 170 ? 7.691 12.911 -11.636 1.00 92.81 170 CYS A N 1
ATOM 1345 C CA . CYS A 1 170 ? 8.361 11.674 -11.249 1.00 92.81 170 CYS A CA 1
ATOM 1346 C C . CYS A 1 170 ? 9.628 11.964 -10.442 1.00 92.81 170 CYS A C 1
ATOM 1348 O O . CYS A 1 170 ? 10.476 12.732 -10.898 1.00 92.81 170 CYS A O 1
ATOM 1350 N N . LYS A 1 171 ? 9.759 11.342 -9.267 1.00 94.75 171 LYS A N 1
ATOM 1351 C CA . LYS A 1 171 ? 11.032 11.222 -8.547 1.00 94.75 171 LYS A CA 1
ATOM 1352 C C . LYS A 1 171 ? 11.751 9.949 -8.969 1.00 94.75 171 LYS A C 1
ATOM 1354 O O . LYS A 1 171 ? 12.896 10.032 -9.392 1.00 94.75 171 LYS A O 1
ATOM 1359 N N . ALA A 1 172 ? 11.058 8.818 -8.897 1.00 95.50 172 ALA A N 1
ATOM 1360 C CA . ALA A 1 172 ? 11.556 7.521 -9.326 1.00 95.50 172 ALA A CA 1
ATOM 1361 C C . ALA A 1 172 ? 10.396 6.568 -9.646 1.00 95.50 172 ALA A C 1
ATOM 1363 O O . ALA A 1 172 ? 9.272 6.743 -9.169 1.00 95.50 172 ALA A O 1
ATOM 1364 N N . ILE A 1 173 ? 10.684 5.565 -10.465 1.00 96.56 173 ILE A N 1
ATOM 1365 C CA . ILE A 1 173 ? 9.847 4.392 -10.693 1.00 96.56 173 ILE A CA 1
ATOM 1366 C C . ILE A 1 173 ? 10.553 3.213 -10.036 1.00 96.56 173 ILE A C 1
ATOM 1368 O O . ILE A 1 173 ? 11.719 2.961 -10.321 1.00 96.56 173 ILE A O 1
ATOM 1372 N N . HIS A 1 174 ? 9.859 2.485 -9.173 1.00 95.88 174 HIS A N 1
ATOM 1373 C CA . HIS A 1 174 ? 10.418 1.346 -8.459 1.00 95.88 174 HIS A CA 1
ATOM 1374 C C . HIS A 1 174 ? 9.794 0.052 -8.978 1.00 95.88 174 HIS A C 1
ATOM 1376 O O . HIS A 1 174 ? 8.570 -0.053 -9.060 1.00 95.88 174 HIS A O 1
ATOM 1382 N N . HIS A 1 175 ? 10.638 -0.925 -9.298 1.00 95.69 175 HIS A N 1
ATOM 1383 C CA . HIS A 1 175 ? 10.241 -2.317 -9.469 1.00 95.69 175 HIS A CA 1
ATOM 1384 C C . HIS A 1 175 ? 10.381 -3.010 -8.109 1.00 95.69 175 HIS A C 1
ATOM 1386 O O . HIS A 1 175 ? 11.497 -3.238 -7.642 1.00 95.69 175 HIS A O 1
ATOM 1392 N N . GLY A 1 176 ? 9.265 -3.262 -7.431 1.00 93.75 176 GLY A N 1
ATOM 1393 C CA . GLY A 1 176 ? 9.210 -3.622 -6.011 1.00 93.75 176 GLY A CA 1
ATOM 1394 C C . GLY A 1 176 ? 9.179 -2.410 -5.072 1.00 93.75 176 GLY A C 1
ATOM 1395 O O . GLY A 1 176 ? 9.164 -1.258 -5.506 1.00 93.75 176 GLY A O 1
ATOM 1396 N N . TYR A 1 177 ? 9.147 -2.661 -3.758 1.00 91.75 177 TYR A N 1
ATOM 1397 C CA . TYR A 1 177 ? 8.988 -1.611 -2.744 1.00 91.75 177 TYR A CA 1
ATOM 1398 C C . TYR A 1 177 ? 10.207 -1.466 -1.831 1.00 91.75 177 TYR A C 1
ATOM 1400 O O . TYR A 1 177 ? 10.459 -2.268 -0.934 1.00 91.75 177 TYR A O 1
ATOM 1408 N N . HIS A 1 178 ? 10.927 -0.363 -2.026 1.00 85.44 178 HIS A N 1
ATOM 1409 C CA . HIS A 1 178 ? 12.203 -0.079 -1.369 1.00 85.44 178 HIS A CA 1
ATOM 1410 C C . HIS A 1 178 ? 12.099 0.234 0.138 1.00 85.44 178 HIS A C 1
ATOM 1412 O O . HIS A 1 178 ? 13.097 0.211 0.852 1.00 85.44 178 HIS A O 1
ATOM 1418 N N . ARG A 1 179 ? 10.909 0.575 0.655 1.00 87.00 179 ARG A N 1
ATOM 1419 C CA . ARG A 1 179 ? 10.762 1.077 2.039 1.00 87.00 179 ARG A CA 1
ATOM 1420 C C . ARG A 1 179 ? 10.671 -0.018 3.095 1.00 87.00 179 ARG A C 1
ATOM 1422 O O . ARG A 1 179 ? 10.664 0.305 4.279 1.00 87.00 179 ARG A O 1
ATOM 1429 N N . TRP A 1 180 ? 10.618 -1.290 2.702 1.00 80.38 180 TRP A N 1
ATOM 1430 C CA . TRP A 1 180 ? 10.735 -2.396 3.658 1.00 80.38 180 TRP A CA 1
ATOM 1431 C C . TRP A 1 180 ? 12.166 -2.589 4.160 1.00 80.38 180 TRP A C 1
ATOM 1433 O O . TRP A 1 180 ? 12.356 -3.131 5.244 1.00 80.38 180 TRP A O 1
ATOM 1443 N N . THR A 1 181 ? 13.160 -2.151 3.387 1.00 59.31 181 THR A N 1
ATOM 1444 C CA . THR A 1 181 ? 14.573 -2.482 3.603 1.00 59.31 181 THR A CA 1
ATOM 1445 C C . THR A 1 181 ? 15.435 -1.291 3.999 1.00 59.31 181 THR A C 1
ATOM 1447 O O . THR A 1 181 ? 16.634 -1.474 4.185 1.00 59.31 181 THR A O 1
ATOM 1450 N N . SER A 1 182 ? 14.870 -0.087 4.153 1.00 46.72 182 SER A N 1
ATOM 1451 C CA . SER A 1 182 ? 15.644 1.119 4.464 1.00 46.72 182 SER A CA 1
ATOM 1452 C C . SER A 1 182 ? 16.498 0.936 5.733 1.00 46.72 182 SER A C 1
ATOM 1454 O O . SER A 1 182 ? 15.939 0.853 6.832 1.00 46.72 182 SER A O 1
ATOM 1456 N N . PRO A 1 183 ? 17.841 0.931 5.630 1.00 42.62 183 PRO A N 1
ATOM 1457 C CA . PRO A 1 183 ? 18.707 1.075 6.793 1.00 42.62 183 PRO A CA 1
ATOM 1458 C C . PRO A 1 183 ? 18.519 2.483 7.383 1.00 42.62 183 PRO A C 1
ATOM 1460 O O . PRO A 1 183 ? 18.237 3.423 6.630 1.00 42.62 183 PRO A O 1
ATOM 1463 N N . PRO A 1 184 ? 18.701 2.687 8.701 1.00 42.16 184 PRO A N 1
ATOM 1464 C CA . PRO A 1 184 ? 18.754 4.035 9.246 1.00 42.16 184 PRO A CA 1
ATOM 1465 C C . PRO A 1 184 ? 19.935 4.766 8.599 1.00 42.16 184 PRO A C 1
ATOM 1467 O O . PRO A 1 184 ? 21.077 4.315 8.667 1.00 42.16 184 PRO A O 1
ATOM 1470 N N . SER A 1 185 ? 19.670 5.895 7.948 1.00 38.53 185 SER A N 1
ATOM 1471 C CA . SER A 1 185 ? 20.715 6.776 7.440 1.00 38.53 185 SER A CA 1
ATOM 1472 C C . SER A 1 185 ? 21.434 7.442 8.619 1.00 38.53 185 SER A C 1
ATOM 1474 O O . SER A 1 185 ? 21.093 8.553 9.020 1.00 38.53 185 SER A O 1
ATOM 1476 N N . SER A 1 186 ? 22.423 6.771 9.200 1.00 38.66 186 SER A N 1
ATOM 1477 C CA . SER A 1 186 ? 23.448 7.412 10.018 1.00 38.66 186 SER A CA 1
ATOM 1478 C C . SER A 1 186 ? 24.773 6.676 9.841 1.00 38.66 186 SER A C 1
ATOM 1480 O O . SER A 1 186 ? 24.864 5.456 9.913 1.00 38.66 186 SER A O 1
ATOM 1482 N N . SER A 1 187 ? 25.820 7.440 9.551 1.00 36.66 187 SER A N 1
ATOM 1483 C CA . SER A 1 187 ? 27.196 6.998 9.318 1.00 36.66 187 SER A CA 1
ATOM 1484 C C . SER A 1 187 ? 27.891 6.540 10.609 1.00 36.66 187 SER A C 1
ATOM 1486 O O . SER A 1 187 ? 28.981 7.003 10.937 1.00 36.66 187 SER A O 1
ATOM 1488 N N . SER A 1 188 ? 27.256 5.672 11.393 1.00 33.69 188 SER A N 1
ATOM 1489 C CA . SER A 1 188 ? 27.824 5.091 12.612 1.00 33.69 188 SER A CA 1
ATOM 1490 C C . SER A 1 188 ? 27.742 3.566 12.542 1.00 33.69 188 SER A C 1
ATOM 1492 O O . SER A 1 188 ? 26.719 3.048 12.094 1.00 33.69 188 SER A O 1
ATOM 1494 N N . PRO A 1 189 ? 28.794 2.830 12.953 1.00 35.06 189 PRO A N 1
ATOM 1495 C CA . PRO A 1 189 ? 28.769 1.374 12.938 1.00 35.06 189 PRO A CA 1
ATOM 1496 C C . PRO A 1 189 ? 27.591 0.850 13.772 1.00 35.06 189 PRO A C 1
ATOM 1498 O O . PRO A 1 189 ? 27.352 1.369 14.867 1.00 35.06 189 PRO A O 1
ATOM 1501 N N . PRO A 1 190 ? 26.862 -0.170 13.294 1.00 36.53 190 PRO A N 1
ATOM 1502 C CA . PRO A 1 190 ? 25.773 -0.758 14.051 1.00 36.53 190 PRO A CA 1
ATOM 1503 C C . PRO A 1 190 ? 26.325 -1.449 15.301 1.00 36.53 190 PRO A C 1
ATOM 1505 O O . PRO A 1 190 ? 27.106 -2.397 15.220 1.00 36.53 190 PRO A O 1
ATOM 1508 N N . SER A 1 191 ? 25.900 -0.986 16.476 1.00 30.23 191 SER A N 1
ATOM 1509 C CA . SER A 1 191 ? 26.040 -1.746 17.718 1.00 30.23 191 SER A CA 1
ATOM 1510 C C . SER A 1 191 ? 25.275 -3.077 17.589 1.00 30.23 191 SER A C 1
ATOM 1512 O O . SER A 1 191 ? 24.205 -3.096 16.964 1.00 30.23 191 SER A O 1
ATOM 1514 N N . PRO A 1 192 ? 25.741 -4.180 18.208 1.00 35.25 192 PRO A N 1
ATOM 1515 C CA . PRO A 1 192 ? 25.144 -5.520 18.080 1.00 35.25 192 PRO A CA 1
ATOM 1516 C C . PRO A 1 192 ? 23.733 -5.676 18.694 1.00 35.25 192 PRO A C 1
ATOM 1518 O O . PRO A 1 192 ? 23.228 -6.785 18.811 1.00 35.25 192 PRO A O 1
ATOM 1521 N N . SER A 1 193 ? 23.066 -4.577 19.054 1.00 31.09 193 SER A N 1
ATOM 1522 C CA . SER A 1 193 ? 21.658 -4.511 19.468 1.00 31.09 193 SER A CA 1
ATOM 1523 C C . SER A 1 193 ? 20.712 -3.970 18.382 1.00 31.09 193 SER A C 1
ATOM 1525 O O . SER A 1 193 ? 19.519 -3.803 18.630 1.00 31.09 193 SER A O 1
ATOM 1527 N N . SER A 1 194 ? 21.210 -3.689 17.173 1.00 34.91 194 SER A N 1
ATOM 1528 C CA . SER A 1 194 ? 20.412 -3.138 16.069 1.00 34.91 194 SER A CA 1
ATOM 1529 C C . SER A 1 194 ? 19.763 -4.232 15.214 1.00 34.91 194 SER A C 1
ATOM 1531 O O . SER A 1 194 ? 20.122 -4.470 14.064 1.00 34.91 194 SER A O 1
ATOM 1533 N N . ALA A 1 195 ? 18.750 -4.891 15.780 1.00 32.81 195 ALA A N 1
ATOM 1534 C CA . ALA A 1 195 ? 17.760 -5.590 14.972 1.00 32.81 195 ALA A CA 1
ATOM 1535 C C . ALA A 1 195 ? 17.088 -4.567 14.040 1.00 32.81 195 ALA A C 1
ATOM 1537 O O . ALA A 1 195 ? 16.460 -3.621 14.514 1.00 32.81 195 ALA A O 1
ATOM 1538 N N . SER A 1 196 ? 17.310 -4.743 12.734 1.00 33.88 196 SER A N 1
ATOM 1539 C CA . SER A 1 196 ? 16.529 -4.248 11.596 1.00 33.88 196 SER A CA 1
ATOM 1540 C C . SER A 1 196 ? 15.503 -3.156 11.926 1.00 33.88 196 SER A C 1
ATOM 1542 O O . SER A 1 196 ? 14.440 -3.428 12.483 1.00 33.88 196 SER A O 1
ATOM 1544 N N . ALA A 1 197 ? 15.771 -1.924 11.490 1.00 31.95 197 ALA A N 1
ATOM 1545 C CA . ALA A 1 197 ? 14.815 -0.815 11.498 1.00 31.95 197 ALA A CA 1
ATOM 1546 C C . ALA A 1 197 ? 13.665 -0.990 10.478 1.00 31.95 197 ALA A C 1
ATOM 1548 O O . ALA A 1 197 ? 13.065 -0.015 10.033 1.00 31.95 197 ALA A O 1
ATOM 1549 N N . THR A 1 198 ? 13.297 -2.228 10.140 1.00 40.12 198 THR A N 1
ATOM 1550 C CA . THR A 1 198 ? 11.898 -2.549 9.859 1.00 40.12 198 THR A CA 1
ATOM 1551 C C . THR A 1 198 ? 11.090 -2.060 11.054 1.00 40.12 198 THR A C 1
ATOM 1553 O O . THR A 1 198 ? 11.426 -2.428 12.177 1.00 40.12 198 THR A O 1
ATOM 1556 N N . SER A 1 199 ? 10.075 -1.216 10.847 1.00 48.50 199 SER A N 1
ATOM 1557 C CA . SER A 1 199 ? 9.079 -0.862 11.869 1.00 48.50 199 SER A CA 1
ATOM 1558 C C . SER A 1 199 ? 8.770 -2.093 12.727 1.00 48.50 199 SER A C 1
ATOM 1560 O O . SER A 1 199 ? 8.045 -2.971 12.260 1.00 48.50 199 SER A O 1
ATOM 1562 N N . ARG A 1 200 ? 9.355 -2.197 13.933 1.00 56.75 200 ARG A N 1
ATOM 1563 C CA . ARG A 1 200 ? 9.142 -3.354 14.806 1.00 56.75 200 ARG A CA 1
ATOM 1564 C C . ARG A 1 200 ? 7.649 -3.409 15.079 1.00 56.75 200 ARG A C 1
ATOM 1566 O O . ARG A 1 200 ? 7.099 -2.502 15.705 1.00 56.75 200 ARG A O 1
ATOM 1573 N N . ARG A 1 201 ? 6.986 -4.414 14.506 1.00 67.62 201 ARG A N 1
ATOM 1574 C CA . ARG A 1 201 ? 5.568 -4.665 14.725 1.00 67.62 201 ARG A CA 1
ATOM 1575 C C . ARG A 1 201 ? 5.455 -5.100 16.182 1.00 67.62 201 ARG A C 1
ATOM 1577 O O . ARG A 1 201 ? 5.789 -6.229 16.508 1.00 67.62 201 ARG A O 1
ATOM 1584 N N . ARG A 1 202 ? 5.085 -4.154 17.042 1.00 80.06 202 ARG A N 1
ATOM 1585 C CA . ARG A 1 202 ? 4.921 -4.386 18.476 1.00 80.06 202 ARG A CA 1
ATOM 1586 C C . ARG A 1 202 ? 3.737 -5.312 18.715 1.00 80.06 202 ARG A C 1
ATOM 1588 O O . ARG A 1 202 ? 2.695 -5.137 18.083 1.00 80.06 202 ARG A O 1
ATOM 1595 N N . GLU A 1 203 ? 3.887 -6.250 19.638 1.00 85.81 203 GLU A N 1
ATOM 1596 C CA . GLU A 1 203 ? 2.788 -7.110 20.066 1.00 85.81 203 GLU A CA 1
ATOM 1597 C C . GLU A 1 203 ? 1.718 -6.261 20.761 1.00 85.81 203 GLU A C 1
ATOM 1599 O O . GLU A 1 203 ? 2.015 -5.485 21.674 1.00 85.81 203 GLU A O 1
ATOM 1604 N N . VAL A 1 204 ? 0.461 -6.373 20.328 1.00 89.25 204 VAL A N 1
ATOM 1605 C CA . VAL A 1 204 ? -0.644 -5.641 20.955 1.00 89.25 204 VAL A CA 1
ATOM 1606 C C . VAL A 1 204 ? -0.883 -6.212 22.350 1.00 89.25 204 VAL A C 1
ATOM 1608 O O . VAL A 1 204 ? -1.435 -7.295 22.507 1.00 89.25 204 VAL A O 1
ATOM 1611 N N . THR A 1 205 ? -0.496 -5.452 23.372 1.00 93.00 205 THR A N 1
ATOM 1612 C CA . THR A 1 205 ? -0.679 -5.822 24.789 1.00 93.00 205 THR A CA 1
ATOM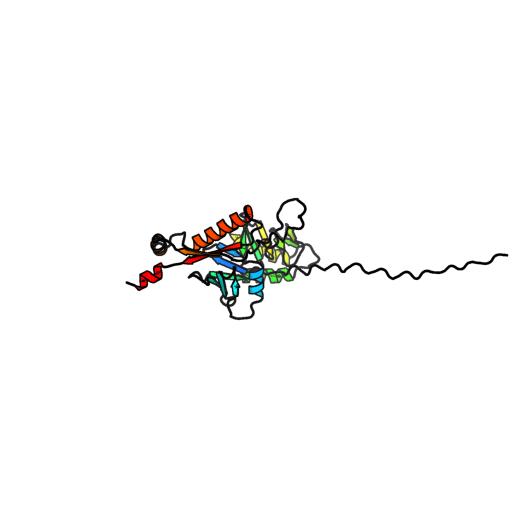 1613 C C . THR A 1 205 ? -1.832 -5.065 25.440 1.00 93.00 205 THR A C 1
ATOM 1615 O O . THR A 1 205 ? -2.317 -5.460 26.496 1.00 93.00 205 THR A O 1
ATOM 1618 N N . HIS A 1 206 ? -2.274 -3.968 24.819 1.00 93.31 206 HIS A N 1
ATOM 1619 C CA . HIS A 1 206 ? -3.349 -3.116 25.311 1.00 93.31 206 HIS A CA 1
ATOM 1620 C C . HIS A 1 206 ? -4.311 -2.783 24.174 1.00 93.31 206 HIS A C 1
ATOM 1622 O O . HIS A 1 206 ? -3.887 -2.373 23.093 1.00 93.31 206 HIS A O 1
ATOM 1628 N N . VAL A 1 207 ? -5.610 -2.900 24.444 1.00 94.88 207 VAL A N 1
ATOM 1629 C CA . VAL A 1 207 ? -6.679 -2.498 23.525 1.00 94.88 207 VAL A CA 1
ATOM 1630 C C . VAL A 1 207 ? -7.474 -1.368 24.169 1.00 94.88 207 VAL A C 1
ATOM 1632 O O . VAL A 1 207 ? -7.941 -1.488 25.300 1.00 94.88 207 VAL A O 1
ATOM 1635 N N . VAL A 1 208 ? -7.621 -0.263 23.446 1.00 96.62 208 VAL A N 1
ATOM 1636 C CA . VAL A 1 208 ? -8.363 0.927 23.856 1.00 96.62 208 VAL A CA 1
ATOM 1637 C C . VAL A 1 208 ? -9.607 1.038 22.989 1.00 96.62 208 VAL A C 1
ATOM 1639 O O . VAL A 1 208 ? -9.518 1.235 21.778 1.00 96.62 208 VAL A O 1
ATOM 1642 N N . PHE A 1 209 ? -10.776 0.951 23.613 1.00 95.62 209 PHE A N 1
ATOM 1643 C CA . PHE A 1 209 ? -12.035 1.256 22.946 1.00 95.62 209 PHE A CA 1
ATOM 1644 C C . PHE A 1 209 ? -12.238 2.765 22.917 1.00 95.62 209 PHE A C 1
ATOM 1646 O O . PHE A 1 209 ? -12.319 3.425 23.953 1.00 95.62 209 PHE A O 1
ATOM 1653 N N . VAL A 1 210 ? -12.299 3.313 21.713 1.00 94.31 210 VAL A N 1
ATOM 1654 C CA . VAL A 1 210 ? -12.510 4.734 21.480 1.00 94.31 210 VAL A CA 1
ATOM 1655 C C . VAL A 1 210 ? -13.989 4.917 21.232 1.00 94.31 210 VAL A C 1
ATOM 1657 O O . VAL A 1 210 ? -14.528 4.333 20.301 1.00 94.31 210 VAL A O 1
ATOM 1660 N N . VAL A 1 211 ? -14.641 5.723 22.058 1.00 91.00 211 VAL A N 1
ATOM 1661 C CA . VAL A 1 211 ? -16.074 5.997 21.948 1.00 91.00 211 VAL A CA 1
ATOM 1662 C C . VAL A 1 211 ? -16.243 7.465 21.595 1.00 91.00 211 VAL A C 1
ATOM 1664 O O . VAL A 1 211 ? -15.691 8.338 22.267 1.00 91.00 211 VAL A O 1
ATOM 1667 N N . HIS A 1 212 ? -16.990 7.756 20.536 1.00 85.81 212 HIS A N 1
ATOM 1668 C CA . HIS A 1 212 ? -17.232 9.136 20.141 1.00 85.81 212 HIS A CA 1
ATOM 1669 C C . HIS A 1 212 ? -18.281 9.805 21.040 1.00 85.81 212 HIS A C 1
ATOM 1671 O O . HIS A 1 212 ? -19.205 9.166 21.549 1.00 85.81 212 HIS A O 1
ATOM 1677 N N . GLY A 1 213 ? -18.191 11.129 21.181 1.00 84.19 213 GLY A N 1
ATOM 1678 C CA . GLY A 1 213 ? -19.274 11.935 21.751 1.00 84.19 213 GLY A CA 1
ATOM 1679 C C . GLY A 1 213 ? -20.452 12.095 20.781 1.00 84.19 213 GLY A C 1
ATOM 1680 O O . GLY A 1 213 ? -20.399 11.660 19.631 1.00 84.19 213 GLY A O 1
ATOM 1681 N N . ILE A 1 214 ? -21.514 12.786 21.208 1.00 76.31 214 ILE A N 1
ATOM 1682 C CA . ILE A 1 214 ? -22.712 13.010 20.373 1.00 76.31 214 ILE A CA 1
ATOM 1683 C C . ILE A 1 214 ? -22.411 13.745 19.051 1.00 76.31 214 ILE A C 1
ATOM 1685 O O . ILE A 1 214 ? -23.139 13.576 18.075 1.00 76.31 214 ILE A O 1
ATOM 1689 N N . GLY A 1 215 ? -21.326 14.528 19.008 1.00 71.44 215 GLY A N 1
ATOM 1690 C CA . GLY A 1 215 ? -20.898 15.302 17.839 1.00 71.44 215 GLY A CA 1
ATOM 1691 C C . GLY A 1 215 ? -20.666 14.461 16.582 1.00 71.44 215 GLY A C 1
ATOM 1692 O O . GLY A 1 215 ? -21.035 14.897 15.498 1.00 71.44 215 GLY A O 1
ATOM 1693 N N . GLU A 1 216 ? -20.171 13.230 16.714 1.00 74.00 216 GLU A N 1
ATOM 1694 C CA . GLU A 1 216 ? -19.946 12.324 15.576 1.00 74.00 216 GLU A CA 1
ATOM 1695 C C . GLU A 1 216 ? -21.250 11.969 14.853 1.00 74.00 216 GLU A C 1
ATOM 1697 O O . GLU A 1 216 ? -21.290 11.914 13.628 1.00 74.00 216 GLU A O 1
ATOM 1702 N N . THR A 1 217 ? -22.354 11.806 15.590 1.00 68.31 217 THR A N 1
ATOM 1703 C CA . THR A 1 217 ? -23.681 11.566 14.999 1.00 68.31 217 THR A CA 1
ATOM 1704 C C . THR A 1 217 ? -24.084 12.719 14.076 1.00 68.31 217 THR A C 1
ATOM 1706 O O . THR A 1 217 ? -24.702 12.508 13.031 1.00 68.31 217 THR A O 1
ATOM 1709 N N . TYR A 1 218 ? -23.698 13.951 14.425 1.00 66.50 218 TYR A N 1
ATOM 1710 C CA . TYR A 1 218 ? -23.882 15.119 13.564 1.00 66.50 218 TYR A CA 1
ATOM 1711 C C . TYR A 1 218 ? -22.875 15.146 12.405 1.00 66.50 218 TYR A C 1
ATOM 1713 O O . TYR A 1 218 ? -23.267 15.478 11.286 1.00 66.50 218 TYR A O 1
ATOM 1721 N N . CYS A 1 219 ? -21.613 14.765 12.637 1.00 66.25 219 CYS A N 1
ATOM 1722 C CA . CYS A 1 219 ? -20.585 14.668 11.595 1.00 66.25 219 CYS A CA 1
ATOM 1723 C C . CYS A 1 219 ? -20.972 13.669 10.499 1.00 66.25 219 CYS A C 1
ATOM 1725 O O . C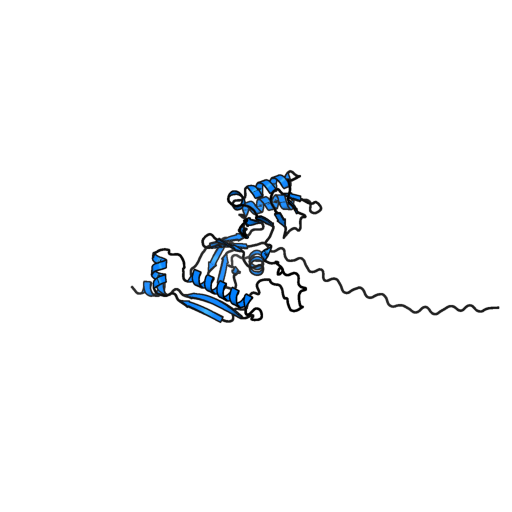YS A 1 219 ? -20.898 14.008 9.320 1.00 66.25 219 CYS A O 1
ATOM 1727 N N . LYS A 1 220 ? -21.494 12.493 10.869 1.00 68.75 220 LYS A N 1
ATOM 1728 C CA . LYS A 1 220 ? -21.996 11.479 9.929 1.00 68.75 220 LYS A CA 1
ATOM 1729 C C . LYS A 1 220 ? -23.110 12.006 9.037 1.00 68.75 220 LYS A C 1
ATOM 1731 O O . LYS A 1 220 ? -23.038 11.869 7.819 1.00 68.75 220 LYS A O 1
ATOM 1736 N N . LYS A 1 221 ? -24.113 12.670 9.627 1.00 65.56 221 LYS A N 1
ATOM 1737 C CA . LYS A 1 221 ? -25.229 13.279 8.877 1.00 65.56 221 LYS A CA 1
ATOM 1738 C C . LYS A 1 221 ? -24.759 14.344 7.888 1.00 65.56 221 LYS A C 1
ATOM 1740 O O . LYS A 1 221 ? -25.423 14.581 6.886 1.00 65.56 221 LYS A O 1
ATOM 1745 N N . ARG A 1 222 ? -23.636 15.000 8.180 1.00 67.25 222 ARG A N 1
ATOM 1746 C CA . ARG A 1 222 ? -23.072 16.075 7.358 1.00 67.25 222 ARG A CA 1
ATOM 1747 C C . ARG A 1 222 ? -21.910 15.632 6.471 1.00 67.25 222 ARG A C 1
ATOM 1749 O O . ARG A 1 222 ? -21.341 16.497 5.816 1.00 67.25 222 ARG A O 1
ATOM 1756 N N . GLN A 1 223 ? -21.563 14.340 6.460 1.00 64.62 223 GLN A N 1
ATOM 1757 C CA . GLN A 1 223 ? -20.376 13.807 5.778 1.00 64.62 223 GLN A CA 1
ATOM 1758 C C . GLN A 1 223 ? -19.107 14.621 6.086 1.00 64.62 223 GLN A C 1
ATOM 1760 O O . GLN A 1 223 ? -18.295 14.889 5.206 1.00 64.62 223 GLN A O 1
ATOM 1765 N N . ALA A 1 224 ? -18.975 15.077 7.333 1.00 65.94 224 ALA A N 1
ATOM 1766 C CA . ALA A 1 224 ? -17.832 15.875 7.747 1.00 65.94 224 ALA A CA 1
ATOM 1767 C C . ALA A 1 224 ? -16.570 15.006 7.864 1.00 65.94 224 ALA A C 1
ATOM 1769 O O . ALA A 1 224 ? -16.643 13.832 8.234 1.00 65.94 224 ALA A O 1
ATOM 1770 N N . ASP A 1 225 ? -15.416 15.613 7.585 1.00 64.38 225 ASP A N 1
ATOM 1771 C CA . ASP A 1 225 ? -14.112 15.005 7.838 1.00 64.38 225 ASP A CA 1
ATOM 1772 C C . ASP A 1 225 ? -13.881 14.793 9.342 1.00 64.38 225 ASP A C 1
ATOM 1774 O O . ASP A 1 225 ? -14.356 15.570 10.173 1.00 64.38 225 ASP A O 1
ATOM 1778 N N . GLY A 1 226 ? -13.103 13.761 9.687 1.00 73.81 226 GLY A N 1
ATOM 1779 C CA . GLY A 1 226 ? -12.752 13.450 11.075 1.00 73.81 226 GLY A CA 1
ATOM 1780 C C . GLY A 1 226 ? -13.759 12.525 11.748 1.00 73.81 226 GLY A C 1
ATOM 1781 O O . GLY A 1 226 ? -14.372 12.892 12.744 1.00 73.81 226 GLY A O 1
ATOM 1782 N N . THR A 1 227 ? -13.911 11.318 11.204 1.00 83.75 227 THR A N 1
ATOM 1783 C CA . THR A 1 227 ? -14.710 10.263 11.841 1.00 83.75 227 THR A CA 1
ATOM 1784 C C . THR A 1 227 ? -13.982 9.662 13.042 1.00 83.75 227 THR A C 1
ATOM 1786 O O . THR A 1 227 ? -12.752 9.738 13.133 1.00 83.75 227 THR A O 1
ATOM 1789 N N . ILE A 1 228 ? -14.699 8.961 13.923 1.00 89.44 228 ILE A N 1
ATOM 1790 C CA . ILE A 1 228 ? -14.080 8.200 15.022 1.00 89.44 228 ILE A CA 1
ATOM 1791 C C . ILE A 1 228 ? -12.989 7.243 14.521 1.00 89.44 228 ILE A C 1
ATOM 1793 O O . ILE A 1 228 ? -11.942 7.096 15.151 1.00 89.44 228 ILE A O 1
ATOM 1797 N N . VAL A 1 229 ? -13.196 6.651 13.344 1.00 89.81 229 VAL A N 1
ATOM 1798 C CA . VAL A 1 229 ? -12.227 5.769 12.695 1.00 89.81 229 VAL A CA 1
ATOM 1799 C C . VAL A 1 229 ? -10.951 6.538 12.336 1.00 89.81 229 VAL A C 1
ATOM 1801 O O . VAL A 1 229 ? -9.848 6.069 12.619 1.00 89.81 229 VAL A O 1
ATOM 1804 N N . ASP A 1 230 ? -11.076 7.748 11.781 1.00 89.62 230 ASP A N 1
ATOM 1805 C CA . ASP A 1 230 ? -9.923 8.604 11.468 1.00 89.62 230 ASP A CA 1
ATOM 1806 C C . ASP A 1 230 ? -9.157 9.007 12.732 1.00 89.62 230 ASP A C 1
ATOM 1808 O O . ASP A 1 230 ? -7.926 8.995 12.735 1.00 89.62 230 ASP A O 1
ATOM 1812 N N . TYR A 1 231 ? -9.865 9.286 13.830 1.00 90.50 231 TYR A N 1
ATOM 1813 C CA . TYR A 1 231 ? -9.235 9.549 15.123 1.00 90.50 231 TYR A CA 1
ATOM 1814 C C . TYR A 1 231 ? -8.492 8.327 15.668 1.00 90.50 231 TYR A C 1
ATOM 1816 O O . TYR A 1 231 ? -7.384 8.477 16.182 1.00 90.50 231 TYR A O 1
ATOM 1824 N N . CYS A 1 232 ? -9.029 7.114 15.513 1.00 93.62 232 CYS A N 1
ATOM 1825 C CA . CYS A 1 232 ? -8.305 5.889 15.857 1.00 93.62 232 CYS A CA 1
ATOM 1826 C C . CYS A 1 232 ? -7.019 5.741 15.027 1.00 93.62 232 CYS A C 1
ATOM 1828 O O . CYS A 1 232 ? -5.979 5.372 15.574 1.00 93.62 232 CYS A O 1
ATOM 1830 N N . TYR A 1 233 ? -7.039 6.052 13.725 1.00 91.44 233 TYR A N 1
ATOM 1831 C CA . TYR A 1 233 ? -5.819 6.079 12.903 1.00 91.44 233 TYR A CA 1
ATOM 1832 C C . TYR A 1 233 ? -4.820 7.143 13.383 1.00 91.44 233 TYR A C 1
ATOM 1834 O O . TYR A 1 233 ? -3.633 6.845 13.530 1.00 91.44 233 TYR A O 1
ATOM 1842 N N . ALA A 1 234 ? -5.286 8.355 13.695 1.00 92.31 234 ALA A N 1
ATOM 1843 C CA . ALA A 1 234 ? -4.441 9.438 14.195 1.00 92.31 234 ALA A CA 1
ATOM 1844 C C . ALA A 1 234 ? -3.806 9.107 15.559 1.00 92.31 234 ALA A C 1
ATOM 1846 O O . ALA A 1 234 ? -2.618 9.371 15.768 1.00 92.31 234 ALA A O 1
ATOM 1847 N N . MET A 1 235 ? -4.558 8.478 16.467 1.00 94.94 235 MET A N 1
ATOM 1848 C CA . MET A 1 235 ? -4.047 8.013 17.760 1.00 94.94 235 MET A CA 1
ATOM 1849 C C . MET A 1 235 ? -3.017 6.903 17.587 1.00 94.94 235 MET A C 1
ATOM 1851 O O . MET A 1 235 ? -1.934 7.007 18.157 1.00 94.94 235 MET A O 1
ATOM 1855 N N . ARG A 1 236 ? -3.282 5.900 16.736 1.00 92.88 236 ARG A N 1
ATOM 1856 C CA . ARG A 1 236 ? -2.281 4.872 16.398 1.00 92.88 236 ARG A CA 1
ATOM 1857 C C . ARG A 1 236 ? -0.995 5.495 15.869 1.00 92.88 236 ARG A C 1
ATOM 1859 O O . ARG A 1 236 ? 0.088 5.115 16.307 1.00 92.88 236 ARG A O 1
ATOM 1866 N N . HIS A 1 237 ? -1.094 6.447 14.941 1.00 91.56 237 HIS A N 1
ATOM 1867 C CA . HIS A 1 237 ? 0.077 7.120 14.383 1.00 91.56 237 HIS A CA 1
ATOM 1868 C C . HIS A 1 237 ? 0.858 7.888 15.459 1.00 91.56 237 HIS A C 1
ATOM 1870 O O . HIS A 1 237 ? 2.068 7.706 15.592 1.00 91.56 237 HIS A O 1
ATOM 1876 N N . SER A 1 238 ? 0.160 8.684 16.271 1.00 94.12 238 SER A N 1
ATOM 1877 C CA . SER A 1 238 ? 0.758 9.496 17.338 1.00 94.12 238 SER A CA 1
ATOM 1878 C C . SER A 1 238 ? 1.443 8.630 18.396 1.00 94.12 238 SER A C 1
ATOM 1880 O O . SER A 1 238 ? 2.601 8.863 18.741 1.00 94.12 238 SER A O 1
ATOM 1882 N N . THR A 1 239 ? 0.767 7.577 18.856 1.00 93.81 239 THR A N 1
ATOM 1883 C CA . THR A 1 239 ? 1.302 6.631 19.838 1.00 93.81 239 THR A CA 1
ATOM 1884 C C . THR A 1 239 ? 2.516 5.891 19.292 1.00 93.81 239 THR A C 1
ATOM 1886 O O . THR A 1 239 ? 3.542 5.838 19.965 1.00 93.81 239 THR A O 1
ATOM 1889 N N . ASN A 1 240 ? 2.466 5.391 18.052 1.00 89.69 240 ASN A N 1
ATOM 1890 C CA . ASN A 1 240 ? 3.627 4.743 17.436 1.00 89.69 240 ASN A CA 1
ATOM 1891 C C . ASN A 1 240 ? 4.802 5.709 17.256 1.00 89.69 240 ASN A C 1
ATOM 1893 O O . ASN A 1 240 ? 5.944 5.314 17.486 1.00 89.69 240 ASN A O 1
ATOM 1897 N N . SER A 1 241 ? 4.543 6.972 16.905 1.00 90.50 241 SER A N 1
ATOM 1898 C CA . SER A 1 241 ? 5.585 7.997 16.820 1.00 90.50 241 SER A CA 1
ATOM 1899 C C . SER A 1 241 ? 6.282 8.198 18.167 1.00 90.50 241 SER A C 1
ATOM 1901 O O . SER A 1 241 ? 7.509 8.159 18.223 1.00 90.50 241 SER A O 1
ATOM 1903 N N . ILE A 1 242 ? 5.517 8.353 19.254 1.00 92.19 242 ILE A N 1
ATOM 1904 C CA . ILE A 1 242 ? 6.051 8.538 20.614 1.00 92.19 242 ILE A CA 1
ATOM 1905 C C . ILE A 1 242 ? 6.820 7.300 21.079 1.00 92.19 242 ILE A C 1
ATOM 1907 O O . ILE A 1 242 ? 7.924 7.416 21.611 1.00 92.19 242 ILE A O 1
ATOM 1911 N N . LEU A 1 243 ? 6.259 6.106 20.872 1.00 90.00 243 LEU A N 1
ATOM 1912 C CA . LEU A 1 243 ? 6.915 4.863 21.258 1.00 90.00 243 LEU A CA 1
ATOM 1913 C C . LEU A 1 243 ? 8.228 4.671 20.489 1.00 90.00 243 LEU A C 1
ATOM 1915 O O . LEU A 1 243 ? 9.220 4.241 21.064 1.00 90.00 243 LEU A O 1
ATOM 1919 N N . ASN A 1 244 ? 8.272 5.011 19.201 1.00 87.56 244 ASN A N 1
ATOM 1920 C CA . ASN A 1 244 ? 9.493 4.895 18.405 1.00 87.56 244 ASN A CA 1
ATOM 1921 C C . ASN A 1 244 ? 10.567 5.910 18.815 1.00 87.56 244 ASN A C 1
ATOM 1923 O O . ASN A 1 244 ? 11.744 5.554 18.824 1.00 87.56 244 ASN A O 1
ATOM 1927 N N . SER A 1 245 ? 10.189 7.145 19.161 1.00 90.19 245 SER A N 1
ATOM 1928 C CA . SER A 1 245 ? 11.155 8.198 19.498 1.00 90.19 245 SER A CA 1
ATOM 1929 C C . SER A 1 245 ? 11.640 8.152 20.949 1.00 90.19 245 SER A C 1
ATOM 1931 O O . SER A 1 245 ? 12.827 8.348 21.196 1.00 90.19 245 SER A O 1
ATOM 1933 N N . HIS A 1 246 ? 10.748 7.901 21.911 1.00 92.88 246 HIS A N 1
ATOM 1934 C CA . HIS A 1 246 ? 11.054 7.997 23.345 1.00 92.88 246 HIS A CA 1
ATOM 1935 C C . HIS A 1 246 ? 11.164 6.640 24.042 1.00 92.88 246 HIS A C 1
ATOM 1937 O O . HIS A 1 246 ? 11.840 6.540 25.064 1.00 92.88 246 HIS A O 1
ATOM 1943 N N . PHE A 1 247 ? 10.541 5.594 23.492 1.00 91.00 247 PHE A N 1
ATOM 1944 C CA . PHE A 1 247 ? 10.489 4.262 24.106 1.00 91.00 247 PHE A CA 1
ATOM 1945 C C . PHE A 1 247 ? 10.901 3.139 23.133 1.00 91.00 247 PHE A C 1
ATOM 1947 O O . PHE A 1 247 ? 10.193 2.137 23.001 1.00 91.00 247 PHE A O 1
ATOM 1954 N N . PRO A 1 248 ? 12.049 3.254 22.434 1.00 87.56 248 PRO A N 1
ATOM 1955 C CA . PRO A 1 248 ? 12.426 2.306 21.387 1.00 87.56 248 PRO A CA 1
ATOM 1956 C C . PRO A 1 248 ? 12.657 0.883 21.916 1.00 87.56 248 PRO A C 1
ATOM 1958 O O . PRO A 1 248 ? 12.586 -0.073 21.151 1.00 87.56 248 PRO A O 1
ATOM 1961 N N . THR A 1 249 ? 12.937 0.704 23.205 1.00 88.88 249 THR A N 1
ATOM 1962 C CA . THR A 1 249 ? 13.131 -0.618 23.822 1.00 88.88 249 THR A CA 1
ATOM 1963 C C . THR A 1 249 ? 11.827 -1.279 24.268 1.00 88.88 249 THR A C 1
ATOM 1965 O O . THR A 1 249 ? 11.835 -2.469 24.565 1.00 88.88 249 THR A O 1
ATOM 1968 N N . VAL A 1 250 ? 10.713 -0.540 24.303 1.00 86.88 250 VAL A N 1
ATOM 1969 C CA . VAL A 1 250 ? 9.399 -1.078 24.667 1.00 86.88 250 VAL A CA 1
ATOM 1970 C C . VAL A 1 250 ? 8.808 -1.809 23.468 1.00 86.88 250 VAL A C 1
ATOM 1972 O O . VAL A 1 250 ? 8.658 -1.220 22.396 1.00 86.88 250 VAL A O 1
ATOM 1975 N N . ASP A 1 251 ? 8.445 -3.075 23.670 1.00 85.00 251 ASP A N 1
ATOM 1976 C CA . ASP A 1 251 ? 7.814 -3.924 22.649 1.00 85.00 251 ASP A CA 1
ATOM 1977 C C . ASP A 1 251 ? 6.279 -3.989 22.769 1.00 85.00 251 ASP A C 1
ATOM 1979 O O . ASP A 1 251 ? 5.602 -4.646 21.988 1.00 85.00 251 ASP A O 1
ATOM 1983 N N . ALA A 1 252 ? 5.710 -3.259 23.732 1.00 85.81 252 ALA A N 1
ATOM 1984 C CA . ALA A 1 252 ? 4.272 -3.173 23.948 1.00 85.81 252 ALA A CA 1
ATOM 1985 C C . ALA A 1 252 ? 3.588 -2.274 22.904 1.00 85.81 252 ALA A C 1
ATOM 1987 O O . ALA A 1 252 ? 3.852 -1.071 22.822 1.00 85.81 252 ALA A O 1
ATOM 1988 N N . GLY A 1 253 ? 2.681 -2.857 22.126 1.00 87.88 253 GLY A N 1
ATOM 1989 C CA . GLY A 1 253 ? 1.781 -2.174 21.203 1.00 87.88 253 GLY A CA 1
ATOM 1990 C C . GLY A 1 253 ? 0.445 -1.828 21.860 1.00 87.88 253 GLY A C 1
ATOM 1991 O O . GLY A 1 253 ? -0.065 -2.578 22.697 1.00 87.88 253 GLY A O 1
ATOM 1992 N N . ILE A 1 254 ? -0.121 -0.689 21.459 1.00 93.12 254 ILE A N 1
ATOM 1993 C CA . ILE A 1 254 ? -1.449 -0.229 21.875 1.00 93.12 254 ILE A CA 1
ATOM 1994 C C . ILE A 1 254 ? -2.333 -0.155 20.634 1.00 93.12 254 ILE A C 1
ATOM 1996 O O . ILE A 1 254 ? -1.980 0.507 19.656 1.00 93.12 254 ILE A O 1
ATOM 2000 N N . GLU A 1 255 ? -3.486 -0.808 20.697 1.00 93.44 255 GLU A N 1
ATOM 2001 C CA . GLU A 1 255 ? -4.470 -0.857 19.621 1.00 93.44 255 GLU A CA 1
ATOM 2002 C C . GLU A 1 255 ? -5.715 -0.037 19.979 1.00 93.44 255 GLU A C 1
ATOM 2004 O O . GLU A 1 255 ? -6.126 -0.007 21.136 1.00 93.44 255 GLU A O 1
ATOM 2009 N N . TYR A 1 256 ? -6.320 0.638 18.997 1.00 95.56 256 TYR A N 1
ATOM 2010 C CA . TYR A 1 256 ? -7.422 1.584 19.213 1.00 95.56 256 TYR A CA 1
ATOM 2011 C C . TYR A 1 256 ? -8.645 1.192 18.389 1.00 95.56 256 TYR A C 1
ATOM 2013 O O . TYR A 1 256 ? -8.705 1.495 17.201 1.00 95.56 256 TYR A O 1
ATOM 2021 N N . LEU A 1 257 ? -9.654 0.579 18.996 1.00 95.19 257 LEU A N 1
ATOM 2022 C CA . LEU A 1 257 ? -10.847 0.140 18.273 1.00 95.19 257 LEU A CA 1
ATOM 2023 C C . LEU A 1 257 ? -11.955 1.202 18.345 1.00 95.19 257 LEU A C 1
ATOM 2025 O O . LEU A 1 257 ? -12.336 1.590 19.453 1.00 95.19 257 LEU A O 1
ATOM 2029 N N . PRO A 1 258 ? -12.477 1.685 17.203 1.00 93.81 258 PRO A N 1
ATOM 2030 C CA . PRO A 1 258 ? -13.601 2.609 17.201 1.00 93.81 258 PRO A CA 1
ATOM 2031 C C . PRO A 1 258 ? -14.880 1.885 17.635 1.00 93.81 258 PRO A C 1
ATOM 2033 O O . PRO A 1 258 ? -15.207 0.814 17.129 1.00 93.81 258 PRO A O 1
ATOM 2036 N N . VAL A 1 259 ? -15.621 2.502 18.550 1.00 91.19 259 VAL A N 1
ATOM 2037 C CA . VAL A 1 259 ? -16.933 2.054 19.012 1.00 91.19 259 VAL A CA 1
ATOM 2038 C C . VAL A 1 259 ? -17.967 3.086 18.609 1.00 91.19 259 VAL A C 1
ATOM 2040 O O . VAL A 1 259 ? -17.987 4.224 19.088 1.00 91.19 259 VAL A O 1
ATOM 2043 N N . ASP A 1 260 ? -18.844 2.645 17.725 1.00 85.62 260 ASP A N 1
ATOM 2044 C CA . ASP A 1 260 ? -19.972 3.405 17.236 1.00 85.62 260 ASP A CA 1
ATOM 2045 C C . ASP A 1 260 ? -21.245 2.956 17.948 1.00 85.62 260 ASP A C 1
ATOM 2047 O O . ASP A 1 260 ? -21.761 1.867 17.706 1.00 85.62 260 ASP A O 1
ATOM 2051 N N . TRP A 1 261 ? -21.738 3.794 18.855 1.00 83.62 261 TRP A N 1
ATOM 2052 C CA . TRP A 1 261 ? -22.964 3.514 19.604 1.00 83.62 261 TRP A CA 1
ATOM 2053 C C . TRP A 1 261 ? -24.212 4.100 18.942 1.00 83.62 261 TRP A C 1
ATOM 2055 O O . TRP A 1 261 ? -25.326 3.797 19.366 1.00 83.62 261 TRP A O 1
ATOM 2065 N N . SER A 1 262 ? -24.051 4.964 17.935 1.00 76.12 262 SER A N 1
ATOM 2066 C CA . SER A 1 262 ? -25.165 5.756 17.401 1.00 76.12 262 SER A CA 1
ATOM 2067 C C . SER A 1 262 ? -26.235 4.908 16.709 1.00 76.12 262 SER A C 1
ATOM 2069 O O . SER A 1 262 ? -27.416 5.232 16.822 1.00 76.12 262 SER A O 1
ATOM 2071 N N . ASP A 1 263 ? -25.843 3.792 16.091 1.00 69.62 263 ASP A N 1
ATOM 2072 C CA . ASP A 1 263 ? -26.767 2.841 15.463 1.00 69.62 263 ASP A CA 1
ATOM 2073 C C . ASP A 1 263 ? -27.697 2.186 16.507 1.00 69.62 263 ASP A C 1
ATOM 2075 O O . ASP A 1 263 ? -28.894 2.048 16.280 1.00 69.62 263 ASP A O 1
ATOM 2079 N N . VAL A 1 264 ? -27.179 1.880 17.704 1.00 70.56 264 VAL A N 1
ATOM 2080 C CA . VAL A 1 264 ? -27.937 1.209 18.779 1.00 70.56 264 VAL A CA 1
ATOM 2081 C C . VAL A 1 264 ? -29.049 2.098 19.343 1.00 70.56 264 VAL A C 1
ATOM 2083 O O . VAL A 1 264 ? -30.092 1.598 19.757 1.00 70.56 264 VAL A O 1
ATOM 2086 N N . LEU A 1 265 ? -28.845 3.419 19.373 1.00 63.44 265 LEU A N 1
ATOM 2087 C CA . LEU A 1 265 ? -29.887 4.357 19.809 1.00 63.44 265 LEU A CA 1
ATOM 2088 C C . LEU A 1 265 ? -30.858 4.743 18.686 1.00 63.44 265 LEU A C 1
ATOM 2090 O O . LEU A 1 265 ? -31.939 5.244 18.986 1.00 63.44 265 LEU A O 1
ATOM 2094 N N . GLY A 1 266 ? -30.489 4.531 17.419 1.00 58.59 266 GLY A N 1
ATOM 2095 C CA . GLY A 1 266 ? -31.363 4.775 16.270 1.00 58.59 266 GLY A CA 1
ATOM 2096 C C . GLY A 1 266 ? -32.505 3.763 16.163 1.00 58.59 266 GLY A C 1
ATOM 2097 O O . GLY A 1 266 ? -33.622 4.158 15.854 1.00 58.59 266 GLY A O 1
ATOM 2098 N N . ASP A 1 267 ? -32.243 2.497 16.499 1.00 51.91 267 ASP A N 1
ATOM 2099 C CA . ASP A 1 267 ? -33.226 1.402 16.441 1.00 51.91 267 ASP A CA 1
ATOM 2100 C C . ASP A 1 267 ? -34.225 1.394 17.621 1.00 51.91 267 ASP A C 1
ATOM 2102 O O . ASP A 1 267 ? -35.132 0.563 17.670 1.00 51.91 267 ASP A O 1
ATOM 2106 N N . MET A 1 268 ? -34.067 2.303 18.592 1.00 49.22 268 MET A N 1
ATOM 2107 C CA . MET A 1 268 ? -34.954 2.436 19.759 1.00 49.22 268 MET A CA 1
ATOM 2108 C C . MET A 1 268 ? -36.016 3.544 19.617 1.00 49.22 268 MET A C 1
ATOM 2110 O O . MET A 1 268 ? -36.656 3.893 20.613 1.00 49.22 268 MET A O 1
ATOM 2114 N N . VAL A 1 269 ? -36.212 4.096 18.412 1.00 44.91 269 VAL A N 1
ATOM 2115 C CA . VAL A 1 269 ? -37.215 5.141 18.116 1.00 44.91 269 VAL A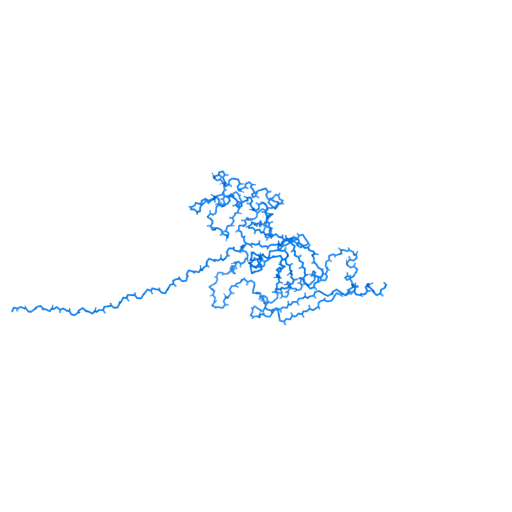 CA 1
ATOM 2116 C C . VAL A 1 269 ? -38.133 4.727 16.975 1.00 44.91 269 VAL A C 1
ATOM 2118 O O . VAL A 1 269 ? -37.612 4.337 15.909 1.00 44.91 269 VAL A O 1
#

Organism: Aphanomyces astaci (NCBI:txid112090)

Sequence (269 aa):
MALPEEGGATVGAPPLSPPGTVVVDDTSKVIPWAYMRKGEWFIFSKEDCENLEACRNVMPVVVDQGRLEVSVHERTVSAVFWKEGPYPVIRTEWLFESSGGKVYPFPEDEATEINRYWSSLPRDTAHSFSLPVEDHLTSHEIKLGPSKSPTEQKISDLFLKCSHTRTRRCKAIHHGYHRWTSPPSSSSPPSPSSASATSRRREVTHVVFVVHGIGETYCKKRQADGTIVDYCYAMRHSTNSILNSHFPTVDAGIEYLPVDWSDVLGDMV

pLDDT: mean 80.88, std 20.75, range [30.23, 97.62]

InterPro domains:
  IPR058055 PA-PLA1 [PTHR23509] (33-264)

Secondary structure (DSSP, 8-state):
-PPPP------PPPPPPPP----------PPPEEEEETTEEEEPPHHHHHHHHH--SSSPEEEGGGTEEEETTTTEEEESSSS---EEEEE-SEEEEETTS-EEE--HHHHHHHHHHHTTS-TTS-EEESS-EEESSS---EEES---SHHHHHHHHHHHHSTTTTTS-EEEEEES-GGGS-----SSPPPTT----S----EEEEEEEEE--THHHHHHHTT-S--HHHHHHHHHHHHHHHHHHH-TT--EEEEEEEE--HHHHHTT-